Protein AF-0000000068671941 (afdb_homodimer)

Radius of gyration: 23.74 Å; Cα contacts (8 Å, |Δi|>4): 593; chains: 2; bounding box: 75×63×40 Å

Nearest PDB structures (foldseek):
  4j6m-assembly6_F  TM=8.497E-01  e=1.251E-08  Homo sapiens
  3cdg-assembly2_F  TM=8.308E-01  e=3.021E-07  Homo sapiens
  3cii-assembly2_J  TM=8.414E-01  e=9.076E-07  Homo sapiens
  8umo-assembly1_K  TM=8.141E-01  e=1.080E-06  Mus musculus
  8eab-assembly1_B  TM=8.007E-01  e=3.061E-06  Homo sapiens

Secondary structure (DSSP, 8-state):
-HHHHHHHHHHHHHHHHHHHHHHHHHHHHHPPPPTT-EEETTEEEEE-SS-B-HHHHHHHHHHTT-EE----SHHHHHHHHTT-S-EE-SEEEETTEEEETT--------BPTT----TTSSS-EEEE-TT-SSGGG-EEEE---SBEEEEEEE---/-HHHHHHHHHHHHHHHHHHHHHHHHHHHHHPPPPTT-EEETTEEEEE-SS-B-HHHHHHHHHHTT-EE----SHHHHHHHHTT-S-EE-SEEEETTEEEETT--------BPTT----TTSSS-EEEE-TT-SSGGG-EEEE---SBEEEEEEE---

Structure (mmCIF, N/CA/C/O backbone):
data_AF-0000000068671941-model_v1
#
loop_
_entity.id
_entity.type
_entity.pdbx_description
1 polymer 'C-type lectin domain-containing protein'
#
loop_
_atom_site.group_PDB
_atom_site.id
_atom_site.type_symbol
_atom_site.label_atom_id
_atom_site.label_alt_id
_atom_site.label_comp_id
_atom_site.label_asym_id
_atom_site.label_entity_id
_atom_site.label_seq_id
_atom_site.pdbx_PDB_ins_code
_atom_site.Cartn_x
_atom_site.Cartn_y
_atom_site.Cartn_z
_atom_site.occupancy
_atom_site.B_iso_or_equiv
_atom_site.auth_seq_id
_atom_site.auth_comp_id
_atom_site.auth_asym_id
_atom_site.auth_atom_id
_atom_site.pdbx_PDB_model_num
ATOM 1 N N . MET A 1 1 ? 48.031 -20.391 -17.125 1 62.53 1 MET A N 1
ATOM 2 C CA . MET A 1 1 ? 47.281 -21.078 -16.062 1 62.53 1 MET A CA 1
ATOM 3 C C . MET A 1 1 ? 46.969 -20.109 -14.93 1 62.53 1 MET A C 1
ATOM 5 O O . MET A 1 1 ? 45.812 -20.062 -14.469 1 62.53 1 MET A O 1
ATOM 9 N N . THR A 1 2 ? 47.906 -19.188 -14.711 1 75.12 2 THR A N 1
ATOM 10 C CA . THR A 1 2 ? 47.75 -18.188 -13.648 1 75.12 2 THR A CA 1
ATOM 11 C C . THR A 1 2 ? 46.781 -17.078 -14.07 1 75.12 2 THR A C 1
ATOM 13 O O . THR A 1 2 ? 45.969 -16.641 -13.273 1 75.12 2 THR A O 1
ATOM 16 N N . GLU A 1 3 ? 46.75 -16.828 -15.375 1 83.38 3 GLU A N 1
ATOM 17 C CA . GLU A 1 3 ? 45.906 -15.734 -15.891 1 83.38 3 GLU A CA 1
ATOM 18 C C . GLU A 1 3 ? 44.438 -16.109 -15.875 1 83.38 3 GLU A C 1
ATOM 20 O O . GLU A 1 3 ? 43.594 -15.273 -15.547 1 83.38 3 GLU A O 1
ATOM 25 N N . GLU A 1 4 ? 44.219 -17.328 -16.281 1 81.56 4 GLU A N 1
ATOM 26 C CA . GLU A 1 4 ? 42.844 -17.797 -16.297 1 81.56 4 GLU A CA 1
ATOM 27 C C . GLU A 1 4 ? 42.25 -17.828 -14.891 1 81.56 4 GLU A C 1
ATOM 29 O O . GLU A 1 4 ? 41.094 -17.453 -14.695 1 81.56 4 GLU A O 1
ATOM 34 N N . LYS A 1 5 ? 43.031 -18.219 -13.891 1 81.12 5 LYS A N 1
ATOM 35 C CA . LYS A 1 5 ? 42.562 -18.25 -12.5 1 81.12 5 LYS A CA 1
ATOM 36 C C . LYS A 1 5 ? 42.281 -16.844 -11.984 1 81.12 5 LYS A C 1
ATOM 38 O O . LYS A 1 5 ? 41.312 -16.625 -11.281 1 81.12 5 LYS A O 1
ATOM 43 N N . ASP A 1 6 ? 43.094 -16.016 -12.414 1 83.81 6 ASP A N 1
ATOM 44 C CA . ASP A 1 6 ? 42.969 -14.641 -11.977 1 83.81 6 ASP A CA 1
ATOM 45 C C . ASP A 1 6 ? 41.688 -14.008 -12.562 1 83.81 6 ASP A C 1
ATOM 47 O O . ASP A 1 6 ? 41 -13.258 -11.875 1 83.81 6 ASP A O 1
ATOM 51 N N . GLN A 1 7 ? 41.438 -14.32 -13.797 1 84.19 7 GLN A N 1
ATOM 52 C CA . GLN A 1 7 ? 40.25 -13.812 -14.453 1 84.19 7 GLN A CA 1
ATOM 53 C C . GLN A 1 7 ? 38.969 -14.375 -13.789 1 84.19 7 GLN A C 1
ATOM 55 O O . GLN A 1 7 ? 38 -13.656 -13.586 1 84.19 7 GLN A O 1
ATOM 60 N N . LEU A 1 8 ? 39.062 -15.656 -13.422 1 83.19 8 LEU A N 1
ATOM 61 C CA . LEU A 1 8 ? 37.906 -16.312 -12.773 1 83.19 8 LEU A CA 1
ATOM 62 C C . LEU A 1 8 ? 37.688 -15.727 -11.383 1 83.19 8 LEU A C 1
ATOM 64 O O . LEU A 1 8 ? 36.531 -15.555 -10.961 1 83.19 8 LEU A O 1
ATOM 68 N N . LEU A 1 9 ? 38.781 -15.391 -10.727 1 83.69 9 LEU A N 1
ATOM 69 C CA . LEU A 1 9 ? 38.688 -14.812 -9.391 1 83.69 9 LEU A CA 1
ATOM 70 C C . LEU A 1 9 ? 38.062 -13.414 -9.453 1 83.69 9 LEU A C 1
ATOM 72 O O . LEU A 1 9 ? 37.25 -13.047 -8.602 1 83.69 9 LEU A O 1
ATOM 76 N N . THR A 1 10 ? 38.406 -12.734 -10.438 1 87.19 10 THR A N 1
ATOM 77 C CA . THR A 1 10 ? 37.844 -11.398 -10.641 1 87.19 10 THR A CA 1
ATOM 78 C C . THR A 1 10 ? 36.344 -11.477 -10.938 1 87.19 10 THR A C 1
ATOM 80 O O . THR A 1 10 ? 35.562 -10.711 -10.383 1 87.19 10 THR A O 1
ATOM 83 N N . SER A 1 11 ? 36 -12.398 -11.828 1 85.81 11 SER A N 1
ATOM 84 C CA . SER A 1 11 ? 34.594 -12.602 -12.148 1 85.81 11 SER A CA 1
ATOM 85 C C . SER A 1 11 ? 33.781 -13.023 -10.922 1 85.81 11 SER A C 1
ATOM 87 O O . SER A 1 11 ? 32.656 -12.57 -10.719 1 85.81 11 SER A O 1
ATOM 89 N N . TYR A 1 12 ? 34.406 -13.828 -10.18 1 85.81 12 TYR A N 1
ATOM 90 C CA . TYR A 1 12 ? 33.781 -14.312 -8.953 1 85.81 12 TYR A CA 1
ATOM 91 C C . TYR A 1 12 ? 33.531 -13.164 -7.977 1 85.81 12 TYR A C 1
ATOM 93 O O . TYR A 1 12 ? 32.469 -13.062 -7.375 1 85.81 12 TYR A O 1
ATOM 101 N N . ASN A 1 13 ? 34.5 -12.344 -7.859 1 88.69 13 ASN A N 1
ATOM 102 C CA . ASN A 1 13 ? 34.406 -11.203 -6.949 1 88.69 13 ASN A CA 1
ATOM 103 C C . ASN A 1 13 ? 33.312 -10.219 -7.41 1 88.69 13 ASN A C 1
ATOM 105 O O . ASN A 1 13 ? 32.562 -9.68 -6.594 1 88.69 13 ASN A O 1
ATOM 109 N N . SER A 1 14 ? 33.25 -10.047 -8.68 1 91.25 14 SER A N 1
ATOM 110 C CA . SER A 1 14 ? 32.219 -9.164 -9.234 1 91.25 14 SER A CA 1
ATOM 111 C C . SER A 1 14 ? 30.828 -9.734 -9.008 1 91.25 14 SER A C 1
ATOM 113 O O . SER A 1 14 ? 29.906 -8.992 -8.656 1 91.25 14 SER A O 1
ATOM 115 N N . MET A 1 15 ? 30.797 -11.039 -9.164 1 92.75 15 MET A N 1
ATOM 116 C CA . MET A 1 15 ? 29.516 -11.703 -8.961 1 92.75 15 MET A CA 1
ATOM 117 C C . MET A 1 15 ? 29.094 -11.641 -7.496 1 92.75 15 MET A C 1
ATOM 119 O O . MET A 1 15 ? 27.906 -11.477 -7.191 1 92.75 15 MET A O 1
ATOM 123 N N . THR A 1 16 ? 29.984 -11.703 -6.645 1 92.31 16 THR A N 1
ATOM 124 C CA . THR A 1 16 ? 29.719 -11.625 -5.215 1 92.31 16 THR A CA 1
ATOM 125 C C . THR A 1 16 ? 29.188 -10.25 -4.84 1 92.31 16 THR A C 1
ATOM 127 O O . THR A 1 16 ? 28.234 -10.133 -4.062 1 92.31 16 THR A O 1
ATOM 130 N N . GLU A 1 17 ? 29.75 -9.305 -5.41 1 94.69 17 GLU A N 1
ATOM 131 C CA . GLU A 1 17 ? 29.297 -7.938 -5.145 1 94.69 17 GLU A CA 1
ATOM 132 C C . GLU A 1 17 ? 27.875 -7.723 -5.652 1 94.69 17 GLU A C 1
ATOM 134 O O . GLU A 1 17 ? 27.047 -7.121 -4.961 1 94.69 17 GLU A O 1
ATOM 139 N N . GLU A 1 18 ? 27.656 -8.211 -6.852 1 95.88 18 GLU A N 1
ATOM 140 C CA . GLU A 1 18 ? 26.312 -8.094 -7.41 1 95.88 18 GLU A CA 1
ATOM 141 C C . GLU A 1 18 ? 25.281 -8.836 -6.551 1 95.88 18 GLU A C 1
ATOM 143 O O . GLU A 1 18 ? 24.203 -8.305 -6.273 1 95.88 18 GLU A O 1
ATOM 148 N N . ARG A 1 19 ? 25.641 -10 -6.195 1 94.69 19 ARG A N 1
ATOM 149 C CA . ARG A 1 19 ? 24.766 -10.789 -5.328 1 94.69 19 ARG A CA 1
ATOM 150 C C . ARG A 1 19 ? 24.484 -10.047 -4.023 1 94.69 19 ARG A C 1
ATOM 152 O O . ARG A 1 19 ? 23.344 -9.992 -3.57 1 94.69 19 ARG A O 1
ATOM 159 N N . ASP A 1 20 ? 25.469 -9.453 -3.447 1 95.75 20 ASP A N 1
ATOM 160 C CA . ASP A 1 20 ? 25.312 -8.75 -2.176 1 95.75 20 ASP A CA 1
ATOM 161 C C . ASP A 1 20 ? 24.422 -7.527 -2.326 1 95.75 20 ASP A C 1
ATOM 163 O O . ASP A 1 20 ? 23.625 -7.223 -1.438 1 95.75 20 ASP A O 1
ATOM 167 N N . GLN A 1 21 ? 24.516 -6.844 -3.461 1 96.25 21 GLN A N 1
ATOM 168 C CA . GLN A 1 21 ? 23.656 -5.699 -3.732 1 96.25 21 GLN A CA 1
ATOM 169 C C . GLN A 1 21 ? 22.203 -6.133 -3.887 1 96.25 21 GLN A C 1
ATOM 171 O O . GLN A 1 21 ? 21.297 -5.496 -3.34 1 96.25 21 GLN A O 1
ATOM 176 N N . LEU A 1 22 ? 22.016 -7.207 -4.559 1 97.12 22 LEU A N 1
ATOM 177 C CA . LEU A 1 22 ? 20.672 -7.73 -4.758 1 97.12 22 LEU A CA 1
ATOM 178 C C . LEU A 1 22 ? 20.078 -8.219 -3.441 1 97.12 22 LEU A C 1
ATOM 180 O O . LEU A 1 22 ? 18.875 -8.031 -3.188 1 97.12 22 LEU A O 1
ATOM 184 N N . GLN A 1 23 ? 20.875 -8.836 -2.641 1 96.25 23 GLN A N 1
ATOM 185 C CA . GLN A 1 23 ? 20.422 -9.297 -1.332 1 96.25 23 GLN A CA 1
ATOM 186 C C . GLN A 1 23 ? 19.922 -8.133 -0.48 1 96.25 23 GLN A C 1
ATOM 188 O O . GLN A 1 23 ? 18.922 -8.25 0.222 1 96.25 23 GLN A O 1
ATOM 193 N N . THR A 1 24 ? 20.625 -7.066 -0.533 1 96.81 24 THR A N 1
ATOM 194 C CA . THR A 1 24 ? 20.219 -5.875 0.208 1 96.81 24 THR A CA 1
ATOM 195 C C . THR A 1 24 ? 18.875 -5.363 -0.283 1 96.81 24 THR A C 1
ATOM 197 O O . THR A 1 24 ? 18 -5.039 0.521 1 96.81 24 THR A O 1
ATOM 200 N N . ARG A 1 25 ? 18.703 -5.328 -1.582 1 96 25 ARG A N 1
ATOM 201 C CA . ARG A 1 25 ? 17.469 -4.836 -2.162 1 96 25 ARG A CA 1
ATOM 202 C C . ARG A 1 25 ? 16.297 -5.738 -1.79 1 96 25 ARG A C 1
ATOM 204 O O . ARG A 1 25 ? 15.195 -5.254 -1.49 1 96 25 ARG A O 1
ATOM 211 N N . VAL A 1 26 ? 16.547 -6.992 -1.766 1 96.5 26 VAL A N 1
ATOM 212 C CA . VAL A 1 26 ? 15.516 -7.953 -1.384 1 96.5 26 VAL A CA 1
ATOM 213 C C . VAL A 1 26 ? 15.172 -7.781 0.093 1 96.5 26 VAL A C 1
ATOM 215 O O . VAL A 1 26 ? 13.992 -7.793 0.468 1 96.5 26 VAL A O 1
ATOM 218 N N . ARG A 1 27 ? 16.125 -7.617 0.894 1 95.12 27 ARG A N 1
ATOM 219 C CA . ARG A 1 27 ? 15.891 -7.434 2.322 1 95.12 27 ARG A CA 1
ATOM 220 C C . ARG A 1 27 ? 15.062 -6.184 2.586 1 95.12 27 ARG A C 1
ATOM 222 O O . ARG A 1 27 ? 14.125 -6.211 3.393 1 95.12 27 ARG A O 1
ATOM 229 N N . LEU A 1 28 ? 15.359 -5.121 1.885 1 95.31 28 LEU A N 1
ATOM 230 C CA . LEU A 1 28 ? 14.625 -3.873 2.062 1 95.31 28 LEU A CA 1
ATOM 231 C C . LEU A 1 28 ? 13.156 -4.051 1.714 1 95.31 28 LEU A C 1
ATOM 233 O O . LEU A 1 28 ? 12.281 -3.465 2.361 1 95.31 28 LEU A O 1
ATOM 237 N N . SER A 1 29 ? 12.898 -4.887 0.741 1 94.94 29 SER A N 1
ATOM 238 C CA . SER A 1 29 ? 11.531 -5.035 0.255 1 94.94 29 SER A CA 1
ATOM 239 C C . SER A 1 29 ? 10.773 -6.086 1.058 1 94.94 29 SER A C 1
ATOM 241 O O . SER A 1 29 ? 9.547 -6.031 1.151 1 94.94 29 SER A O 1
ATOM 243 N N . GLU A 1 30 ? 11.461 -7 1.783 1 95.56 30 GLU A N 1
ATOM 244 C CA . GLU A 1 30 ? 10.75 -8.133 2.373 1 95.56 30 GLU A CA 1
ATOM 245 C C . GLU A 1 30 ? 10.812 -8.086 3.896 1 95.56 30 GLU A C 1
ATOM 247 O O . GLU A 1 30 ? 10.055 -8.781 4.574 1 95.56 30 GLU A O 1
ATOM 252 N N . GLU A 1 31 ? 11.711 -7.262 4.457 1 95.56 31 GLU A N 1
ATOM 253 C CA . GLU A 1 31 ? 11.82 -7.16 5.91 1 95.56 31 GLU A CA 1
ATOM 254 C C . GLU A 1 31 ? 10.531 -6.613 6.523 1 95.56 31 GLU A C 1
ATOM 256 O O . GLU A 1 31 ? 10.039 -5.566 6.105 1 95.56 31 GLU A O 1
ATOM 261 N N . PRO A 1 32 ? 9.938 -7.293 7.492 1 95.5 32 PRO A N 1
ATOM 262 C CA . PRO A 1 32 ? 8.711 -6.812 8.125 1 95.5 32 PRO A CA 1
ATOM 263 C C . PRO A 1 32 ? 8.945 -5.609 9.031 1 95.5 32 PRO A C 1
ATOM 265 O O . PRO A 1 32 ? 10.078 -5.348 9.438 1 95.5 32 PRO A O 1
ATOM 268 N N . CYS A 1 33 ? 7.926 -4.941 9.281 1 97.25 33 CYS A N 1
ATOM 269 C CA . CYS A 1 33 ? 7.969 -3.82 10.219 1 97.25 33 CYS A CA 1
ATOM 270 C C . CYS A 1 33 ? 7.664 -4.285 11.641 1 97.25 33 CYS A C 1
ATOM 272 O O . CYS A 1 33 ? 7.156 -5.387 11.836 1 97.25 33 CYS A O 1
ATOM 274 N N . LEU A 1 34 ? 8.047 -3.451 12.578 1 94.69 34 LEU A N 1
ATOM 275 C CA . LEU A 1 34 ? 7.703 -3.68 13.977 1 94.69 34 LEU A CA 1
ATOM 276 C C . LEU A 1 34 ? 6.191 -3.623 14.188 1 94.69 34 LEU A C 1
ATOM 278 O O . LEU A 1 34 ? 5.469 -3.062 13.359 1 94.69 34 LEU A O 1
ATOM 282 N N . ALA A 1 35 ? 5.828 -4.129 15.328 1 94.38 35 ALA A N 1
ATOM 283 C CA . ALA A 1 35 ? 4.414 -4.066 15.68 1 94.38 35 ALA A CA 1
ATOM 284 C C . ALA A 1 35 ? 3.908 -2.627 15.68 1 94.38 35 ALA A C 1
ATOM 286 O O . ALA A 1 35 ? 4.648 -1.703 16.031 1 94.38 35 ALA A O 1
ATOM 287 N N . GLU A 1 36 ? 2.723 -2.396 15.25 1 94.62 36 GLU A N 1
ATOM 288 C CA . GLU A 1 36 ? 2.025 -1.113 15.25 1 94.62 36 GLU A CA 1
ATOM 289 C C . GLU A 1 36 ? 2.482 -0.234 14.086 1 94.62 36 GLU A C 1
ATOM 291 O O . GLU A 1 36 ? 2.033 0.905 13.953 1 94.62 36 GLU A O 1
ATOM 296 N N . TRP A 1 37 ? 3.484 -0.804 13.312 1 97.19 37 TRP A N 1
ATOM 297 C CA . TRP A 1 37 ? 3.895 -0.12 12.086 1 97.19 37 TRP A CA 1
ATOM 298 C C . TRP A 1 37 ? 3.303 -0.8 10.859 1 97.19 37 TRP A C 1
ATOM 300 O O . TRP A 1 37 ? 3.029 -2.002 10.875 1 97.19 37 TRP A O 1
ATOM 310 N N . TRP A 1 38 ? 3.133 -0.016 9.859 1 96.81 38 TRP A N 1
ATOM 311 C CA . TRP A 1 38 ? 2.592 -0.514 8.602 1 96.81 38 TRP A CA 1
ATOM 312 C C . TRP A 1 38 ? 3.648 -0.478 7.504 1 96.81 38 TRP A C 1
ATOM 314 O O . TRP A 1 38 ? 4.348 0.524 7.34 1 96.81 38 TRP A O 1
ATOM 324 N N . LYS A 1 39 ? 3.707 -1.545 6.754 1 97.31 39 LYS A N 1
ATOM 325 C CA . LYS A 1 39 ? 4.727 -1.597 5.711 1 97.31 39 LYS A CA 1
ATOM 326 C C . LYS A 1 39 ? 4.152 -1.19 4.359 1 97.31 39 LYS A C 1
ATOM 328 O O . LYS A 1 39 ? 3.066 -1.634 3.98 1 97.31 39 LYS A O 1
ATOM 333 N N . PHE A 1 40 ? 4.797 -0.421 3.643 1 97.44 40 PHE A N 1
ATOM 334 C CA . PHE A 1 40 ? 4.578 -0.104 2.236 1 97.44 40 PHE A CA 1
ATOM 335 C C . PHE A 1 40 ? 5.902 0.102 1.513 1 97.44 40 PHE A C 1
ATOM 337 O O . PHE A 1 40 ? 6.676 0.995 1.866 1 97.44 40 PHE A O 1
ATOM 344 N N . GLY A 1 41 ? 6.113 -0.7 0.598 1 95.44 41 GLY A N 1
ATOM 345 C CA . GLY A 1 41 ? 7.398 -0.632 -0.084 1 95.44 41 GLY A CA 1
ATOM 346 C C . GLY A 1 41 ? 8.57 -0.969 0.816 1 95.44 41 GLY A C 1
ATOM 347 O O . GLY A 1 41 ? 8.594 -2.031 1.44 1 95.44 41 GLY A O 1
ATOM 348 N N . THR A 1 42 ? 9.508 -0.041 0.927 1 96.62 42 THR A N 1
ATOM 349 C CA . THR A 1 42 ? 10.711 -0.277 1.713 1 96.62 42 THR A CA 1
ATOM 350 C C . THR A 1 42 ? 10.711 0.575 2.979 1 96.62 42 THR A C 1
ATOM 352 O O . THR A 1 42 ? 11.766 0.911 3.51 1 96.62 42 THR A O 1
ATOM 355 N N . SER A 1 43 ? 9.477 0.983 3.395 1 97.5 43 SER A N 1
ATOM 356 C CA . SER A 1 43 ? 9.352 1.822 4.582 1 97.5 43 SER A CA 1
ATOM 357 C C . SER A 1 43 ? 8.258 1.312 5.504 1 97.5 43 SER A C 1
ATOM 359 O O . SER A 1 43 ? 7.391 0.542 5.082 1 97.5 43 SER A O 1
ATOM 361 N N . CYS A 1 44 ? 8.414 1.664 6.723 1 98.38 44 CYS A N 1
ATOM 362 C CA . CYS A 1 44 ? 7.395 1.409 7.738 1 98.38 44 CYS A CA 1
ATOM 363 C C . CYS A 1 44 ? 6.766 2.713 8.219 1 98.38 44 CYS A C 1
ATOM 365 O O . CYS A 1 44 ? 7.453 3.725 8.359 1 98.38 44 CYS A O 1
ATOM 367 N N . TYR A 1 45 ? 5.5 2.658 8.438 1 98.56 45 TYR A N 1
ATOM 368 C CA . TYR A 1 45 ? 4.738 3.85 8.797 1 98.56 45 TYR A CA 1
ATOM 369 C C . TYR A 1 45 ? 4.059 3.672 10.148 1 98.56 45 TYR A C 1
ATOM 371 O O . TYR A 1 45 ? 3.559 2.588 10.461 1 98.56 45 TYR A O 1
ATOM 379 N N . TYR A 1 46 ? 4.074 4.703 10.938 1 98.38 46 TYR A N 1
ATOM 380 C CA . TYR A 1 46 ? 3.438 4.738 12.25 1 98.38 46 TYR A CA 1
ATOM 381 C C . TYR A 1 46 ? 2.471 5.91 12.359 1 98.38 46 TYR A C 1
ATOM 383 O O . TYR A 1 46 ? 2.852 7.059 12.117 1 98.38 46 TYR A O 1
ATOM 391 N N . VAL A 1 47 ? 1.242 5.602 12.625 1 98 47 VAL A N 1
ATOM 392 C CA . VAL A 1 47 ? 0.256 6.652 12.859 1 98 47 VAL A CA 1
ATOM 393 C C . VAL A 1 47 ? 0.161 6.941 14.359 1 98 47 VAL A C 1
ATOM 395 O O . VAL A 1 47 ? -0.067 6.035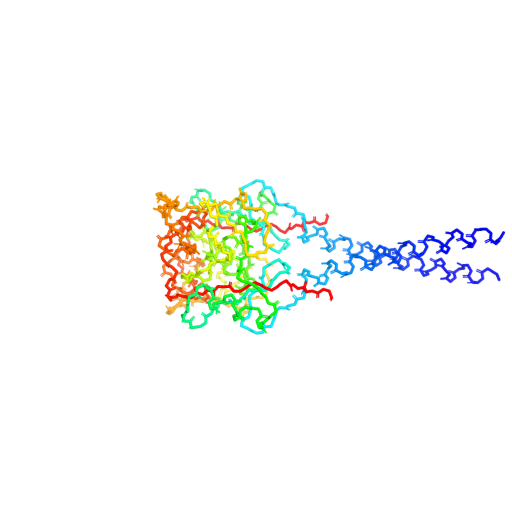 15.164 1 98 47 VAL A O 1
ATOM 398 N N . SER A 1 48 ? 0.284 8.172 14.672 1 98.25 48 SER A N 1
ATOM 399 C CA . SER A 1 48 ? 0.305 8.539 16.078 1 98.25 48 SER A CA 1
ATOM 400 C C . SER A 1 48 ? -1.026 8.227 16.75 1 98.25 48 SER A C 1
ATOM 402 O O . SER A 1 48 ? -2.088 8.375 16.141 1 98.25 48 SER A O 1
ATOM 404 N N . SER A 1 49 ? -0.953 7.773 17.984 1 95.88 49 SER A N 1
ATOM 405 C CA . SER A 1 49 ? -2.15 7.582 18.797 1 95.88 49 SER A CA 1
ATOM 406 C C . SER A 1 49 ? -2.57 8.883 19.484 1 95.88 49 SER A C 1
ATOM 408 O O . SER A 1 49 ? -3.746 9.07 19.797 1 95.88 49 SER A O 1
ATOM 410 N N . LYS A 1 50 ? -1.635 9.789 19.656 1 96.12 50 LYS A N 1
ATOM 411 C CA . LYS A 1 50 ? -1.895 11.078 20.297 1 96.12 50 LYS A CA 1
ATOM 412 C C . LYS A 1 50 ? -1.867 12.211 19.281 1 96.12 50 LYS A C 1
ATOM 414 O O . LYS A 1 50 ? -1.292 12.07 18.188 1 96.12 50 LYS A O 1
ATOM 419 N N . MET A 1 51 ? -2.527 13.258 19.656 1 97.81 51 MET A N 1
ATOM 420 C CA . MET A 1 51 ? -2.514 14.461 18.828 1 97.81 51 MET A CA 1
ATOM 421 C C . MET A 1 51 ? -1.47 15.453 19.328 1 97.81 51 MET A C 1
ATOM 423 O O . MET A 1 51 ? -1.304 15.633 20.531 1 97.81 51 MET A O 1
ATOM 427 N N . ASN A 1 52 ? -0.729 15.992 18.406 1 96.5 52 ASN A N 1
ATOM 428 C CA . ASN A 1 52 ? 0.248 17.047 18.641 1 96.5 52 ASN A CA 1
ATOM 429 C C . ASN A 1 52 ? 0.469 17.906 17.406 1 96.5 52 ASN A C 1
ATOM 431 O O . ASN A 1 52 ? -0.13 17.656 16.359 1 96.5 52 ASN A O 1
ATOM 435 N N . THR A 1 53 ? 1.264 19 17.578 1 96.81 53 THR A N 1
ATOM 436 C CA . THR A 1 53 ? 1.622 19.812 16.422 1 96.81 53 THR A CA 1
ATOM 437 C C . THR A 1 53 ? 2.555 19.047 15.484 1 96.81 53 THR A C 1
ATOM 439 O O . THR A 1 53 ? 3.242 18.125 15.914 1 96.81 53 THR A O 1
ATOM 442 N N . PRO A 1 54 ? 2.629 19.359 14.242 1 97 54 PRO A N 1
ATOM 443 C CA . PRO A 1 54 ? 3.559 18.703 13.32 1 97 54 PRO A CA 1
ATOM 444 C C . PRO A 1 54 ? 5.012 18.812 13.781 1 97 54 PRO A C 1
ATOM 446 O O . PRO A 1 54 ? 5.797 17.875 13.57 1 97 54 PRO A O 1
ATOM 449 N N . GLY A 1 55 ? 5.336 20 14.32 1 96.44 55 GLY A N 1
ATOM 450 C CA . GLY A 1 55 ? 6.684 20.141 14.844 1 96.44 55 GLY A CA 1
ATOM 451 C C . GLY A 1 55 ? 7.008 19.141 15.945 1 96.44 55 GLY A C 1
ATOM 452 O O . GLY A 1 55 ? 8.07 18.516 15.922 1 96.44 55 GLY A O 1
ATOM 453 N N . ALA A 1 56 ? 6.098 19.016 16.891 1 97.44 56 ALA A N 1
ATOM 454 C CA . ALA A 1 56 ? 6.262 18.031 17.953 1 97.44 56 ALA A CA 1
ATOM 455 C C . ALA A 1 56 ? 6.25 16.609 17.391 1 97.44 56 ALA A C 1
ATOM 457 O O . ALA A 1 56 ? 7.008 15.75 17.828 1 97.44 56 ALA A O 1
ATOM 458 N N . GLY A 1 57 ? 5.379 16.391 16.375 1 98 57 GLY A N 1
ATOM 459 C CA . GLY A 1 57 ? 5.352 15.102 15.695 1 98 57 GLY A CA 1
ATOM 460 C C . GLY A 1 57 ? 6.672 14.742 15.039 1 98 57 GLY A C 1
ATOM 461 O O . GLY A 1 57 ? 7.133 13.602 15.141 1 98 57 GLY A O 1
ATOM 462 N N . GLN A 1 58 ? 7.262 15.742 14.461 1 98 58 GLN A N 1
ATOM 463 C CA . GLN A 1 58 ? 8.562 15.539 13.836 1 98 58 GLN A CA 1
ATOM 464 C C . GLN A 1 58 ? 9.602 15.094 14.867 1 98 58 GLN A C 1
ATOM 466 O O . GLN A 1 58 ? 10.383 14.18 14.609 1 98 58 GLN A O 1
ATOM 471 N N . LYS A 1 59 ? 9.578 15.727 15.969 1 98 59 LYS A N 1
ATOM 472 C CA . LYS A 1 59 ? 10.508 15.367 17.031 1 98 59 LYS A CA 1
ATOM 473 C C . LYS A 1 59 ? 10.273 13.938 17.516 1 98 59 LYS A C 1
ATOM 475 O O . LYS A 1 59 ? 11.227 13.18 17.703 1 98 59 LYS A O 1
ATOM 480 N N . GLU A 1 60 ? 9.055 13.586 17.625 1 98 60 GLU A N 1
ATOM 481 C CA . GLU A 1 60 ? 8.727 12.234 18.062 1 98 60 GLU A CA 1
ATOM 482 C C . GLU A 1 60 ? 9.141 11.203 17.016 1 98 60 GLU A C 1
ATOM 484 O O . GLU A 1 60 ? 9.68 10.148 17.359 1 98 60 GLU A O 1
ATOM 489 N N . CYS A 1 61 ? 8.875 11.5 15.758 1 98.31 61 CYS A N 1
ATOM 490 C CA . CYS A 1 61 ? 9.281 10.594 14.688 1 98.31 61 CYS A CA 1
ATOM 491 C C . CYS A 1 61 ? 10.789 10.375 14.695 1 98.31 61 CYS A C 1
ATOM 493 O O . CYS A 1 61 ? 11.258 9.25 14.516 1 98.31 61 CYS A O 1
ATOM 495 N N . ARG A 1 62 ? 11.516 11.383 14.969 1 97.75 62 ARG A N 1
ATOM 496 C CA . ARG A 1 62 ? 12.977 11.273 14.977 1 97.75 62 ARG A CA 1
ATOM 497 C C . ARG A 1 62 ? 13.453 10.383 16.109 1 97.75 62 ARG A C 1
ATOM 499 O O . ARG A 1 62 ? 14.43 9.641 15.961 1 97.75 62 ARG A O 1
ATOM 506 N N . THR A 1 63 ? 12.766 10.445 17.25 1 97.44 63 THR A N 1
ATOM 507 C CA . THR A 1 63 ? 13.109 9.57 18.359 1 97.44 63 THR A CA 1
ATOM 508 C C . THR A 1 63 ? 12.914 8.109 17.984 1 97.44 63 THR A C 1
ATOM 510 O O . THR A 1 63 ? 13.547 7.223 18.562 1 97.44 63 THR A O 1
ATOM 513 N N . MET A 1 64 ? 12.07 7.855 16.969 1 95.94 64 MET A N 1
ATOM 514 C CA . MET A 1 64 ? 11.805 6.5 16.484 1 95.94 64 MET A CA 1
ATOM 515 C C . MET A 1 64 ? 12.594 6.203 15.219 1 95.94 64 MET A C 1
ATOM 517 O O . MET A 1 64 ? 12.281 5.262 14.492 1 95.94 64 MET A O 1
ATOM 521 N N . GLU A 1 65 ? 13.508 7.082 14.953 1 95.69 65 GLU A N 1
ATOM 522 C CA . GLU A 1 65 ? 14.438 6.91 13.844 1 95.69 65 GLU A CA 1
ATOM 523 C C . GLU A 1 65 ? 13.734 7.09 12.5 1 95.69 65 GLU A C 1
ATOM 525 O O . GLU A 1 65 ? 14.117 6.473 11.508 1 95.69 65 GLU A O 1
ATOM 530 N N . GLY A 1 66 ? 12.727 7.84 12.508 1 97.06 66 GLY A N 1
ATOM 531 C CA . GLY A 1 66 ? 11.992 8.203 11.297 1 97.06 66 GLY A CA 1
ATOM 532 C C . GLY A 1 66 ? 11.781 9.695 11.164 1 97.06 66 GLY A C 1
ATOM 533 O O . GLY A 1 66 ? 12.492 10.492 11.781 1 97.06 66 GLY A O 1
ATOM 534 N N . GLU A 1 67 ? 10.898 10.07 10.242 1 97.88 67 GLU A N 1
ATOM 535 C CA . GLU A 1 67 ? 10.445 11.438 9.992 1 97.88 67 GLU A CA 1
ATOM 536 C C . GLU A 1 67 ? 8.953 11.469 9.656 1 97.88 67 GLU A C 1
ATOM 538 O O . GLU A 1 67 ? 8.359 10.438 9.344 1 97.88 67 GLU A O 1
ATOM 543 N N . LEU A 1 68 ? 8.414 12.664 9.828 1 98.62 68 LEU A N 1
ATOM 544 C CA . LEU A 1 68 ? 7.094 12.797 9.219 1 98.62 68 LEU A CA 1
ATOM 545 C C . LEU A 1 68 ? 7.133 12.367 7.754 1 98.62 68 LEU A C 1
ATOM 547 O O . LEU A 1 68 ? 8.086 12.68 7.039 1 98.62 6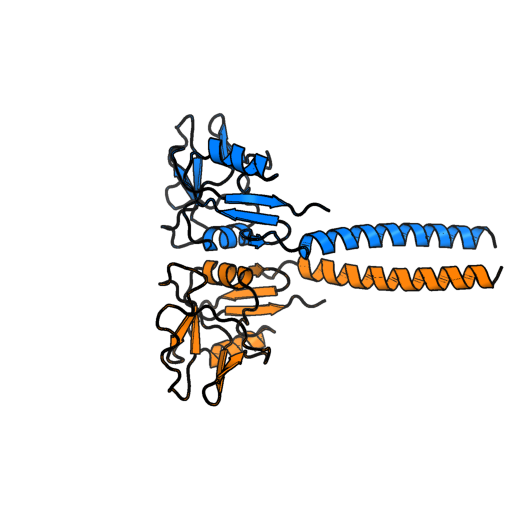8 LEU A O 1
ATOM 551 N N . VAL A 1 69 ? 6.137 11.734 7.324 1 98.5 69 VAL A N 1
ATOM 552 C CA . VAL A 1 69 ? 6.137 11.031 6.043 1 98.5 69 VAL A CA 1
ATOM 553 C C . VAL A 1 69 ? 6.344 12.039 4.91 1 98.5 69 VAL A C 1
ATOM 555 O O . VAL A 1 69 ? 5.785 13.133 4.93 1 98.5 69 VAL A O 1
ATOM 558 N N . VAL A 1 70 ? 7.219 11.672 4.039 1 97.94 70 VAL A N 1
ATOM 559 C CA . VAL A 1 70 ? 7.438 12.336 2.76 1 97.94 70 VAL A CA 1
ATOM 560 C C . VAL A 1 70 ? 6.828 11.508 1.634 1 97.94 70 VAL A C 1
ATOM 562 O O . VAL A 1 70 ? 7.234 10.359 1.406 1 97.94 70 VAL A O 1
ATOM 565 N N . ILE A 1 71 ? 5.82 11.984 0.967 1 97.44 71 ILE A N 1
ATOM 566 C CA . ILE A 1 71 ? 5.066 11.219 -0.021 1 97.44 71 ILE A CA 1
ATOM 567 C C . ILE A 1 71 ? 5.668 11.438 -1.408 1 97.44 71 ILE A C 1
ATOM 569 O O . ILE A 1 71 ? 5.688 12.562 -1.914 1 97.44 71 ILE A O 1
ATOM 573 N N . ASN A 1 72 ? 6.074 10.32 -2.029 1 92.81 72 ASN A N 1
ATOM 574 C CA . ASN A 1 72 ? 6.82 10.461 -3.275 1 92.81 72 ASN A CA 1
ATOM 575 C C . ASN A 1 72 ? 6.172 9.68 -4.41 1 92.81 72 ASN A C 1
ATOM 577 O O . ASN A 1 72 ? 6.727 9.586 -5.508 1 92.81 72 ASN A O 1
ATOM 581 N N . SER A 1 73 ? 5 9.016 -4.168 1 94.5 73 SER A N 1
ATOM 582 C CA . SER A 1 73 ? 4.312 8.281 -5.223 1 94.5 73 SER A CA 1
ATOM 583 C C . SER A 1 73 ? 2.803 8.273 -5 1 94.5 73 SER A C 1
ATOM 585 O O . SER A 1 73 ? 2.336 8.477 -3.877 1 94.5 73 SER A O 1
ATOM 587 N N . ARG A 1 74 ? 2.051 8.109 -6.055 1 95 74 ARG A N 1
ATOM 588 C CA . ARG A 1 74 ? 0.596 8.047 -5.957 1 95 74 ARG A CA 1
ATOM 589 C C . ARG A 1 74 ? 0.151 6.848 -5.125 1 95 74 ARG A C 1
ATOM 591 O O . ARG A 1 74 ? -0.833 6.93 -4.387 1 95 74 ARG A O 1
ATOM 598 N N . GLU A 1 75 ? 0.929 5.684 -5.211 1 96.94 75 GLU A N 1
ATOM 599 C CA . GLU A 1 75 ? 0.595 4.5 -4.422 1 96.94 75 GLU A CA 1
ATOM 600 C C . GLU A 1 75 ? 0.801 4.758 -2.93 1 96.94 75 GLU A C 1
ATOM 602 O O . GLU A 1 75 ? -0.022 4.352 -2.105 1 96.94 75 GLU A O 1
ATOM 607 N N . GLU A 1 76 ? 1.905 5.43 -2.639 1 96.94 76 GLU A N 1
ATOM 608 C CA . GLU A 1 76 ? 2.172 5.781 -1.246 1 96.94 76 GLU A CA 1
ATOM 609 C C . GLU A 1 76 ? 1.078 6.684 -0.684 1 96.94 76 GLU A C 1
ATOM 611 O O . GLU A 1 76 ? 0.626 6.488 0.447 1 96.94 76 GLU A O 1
ATOM 616 N N . GLN A 1 77 ? 0.57 7.656 -1.472 1 97.94 77 GLN A N 1
ATOM 617 C CA . GLN A 1 77 ? -0.513 8.555 -1.087 1 97.94 77 GLN A CA 1
ATOM 618 C C . GLN A 1 77 ? -1.789 7.777 -0.777 1 97.94 77 GLN A C 1
ATOM 620 O O . GLN A 1 77 ? -2.451 8.039 0.229 1 97.94 77 GLN A O 1
ATOM 625 N N . ILE A 1 78 ? -2.057 6.836 -1.629 1 97.31 78 ILE A N 1
ATOM 626 C CA . ILE A 1 78 ? -3.25 6.016 -1.454 1 97.31 78 ILE A CA 1
ATOM 627 C C . ILE A 1 78 ? -3.125 5.188 -0.177 1 97.31 78 ILE A C 1
ATOM 629 O O . ILE A 1 78 ? -4.078 5.086 0.599 1 97.31 78 ILE A O 1
ATOM 633 N N . PHE A 1 79 ? -1.948 4.676 0.071 1 97.88 79 PHE A N 1
ATOM 634 C CA . PHE A 1 79 ? -1.709 3.834 1.239 1 97.88 79 PHE A CA 1
ATOM 635 C C . PHE A 1 79 ? -1.898 4.629 2.525 1 97.88 79 PHE A C 1
ATOM 637 O O . PHE A 1 79 ? -2.623 4.199 3.426 1 97.88 79 PHE A O 1
ATOM 644 N N . ILE A 1 80 ? -1.315 5.832 2.588 1 97.81 80 ILE A N 1
ATOM 645 C CA . ILE A 1 80 ? -1.402 6.645 3.797 1 97.81 80 ILE A CA 1
ATOM 646 C C . ILE A 1 80 ? -2.846 7.09 4.016 1 97.81 80 ILE A C 1
ATOM 648 O O . ILE A 1 80 ? -3.346 7.066 5.141 1 97.81 80 ILE A O 1
ATOM 652 N N . ASN A 1 81 ? -3.504 7.504 2.891 1 97.12 81 ASN A N 1
ATOM 653 C CA . ASN A 1 81 ? -4.914 7.871 3 1 97.12 81 ASN A CA 1
ATOM 654 C C . ASN A 1 81 ? -5.758 6.703 3.5 1 97.12 81 ASN A C 1
ATOM 656 O O . ASN A 1 81 ? -6.738 6.902 4.219 1 97.12 81 ASN A O 1
ATOM 660 N N . GLY A 1 82 ? -5.328 5.516 3.223 1 95.56 82 GLY A N 1
ATOM 661 C CA . GLY A 1 82 ? -6.039 4.301 3.58 1 95.56 82 GLY A CA 1
ATOM 662 C C . GLY A 1 82 ? -5.992 3.994 5.066 1 95.56 82 GLY A C 1
ATOM 663 O O . GLY A 1 82 ? -6.746 3.152 5.559 1 95.56 82 GLY A O 1
ATOM 664 N N . LEU A 1 83 ? -5.129 4.699 5.801 1 93.25 83 LEU A N 1
ATOM 665 C CA . LEU A 1 83 ? -5.016 4.469 7.234 1 93.25 83 LEU A CA 1
ATOM 666 C C . LEU A 1 83 ? -6.137 5.18 7.988 1 93.25 83 LEU A C 1
ATOM 668 O O . LEU A 1 83 ? -6.223 5.094 9.211 1 93.25 83 LEU A O 1
ATOM 672 N N . LYS A 1 84 ? -7.031 5.949 7.301 1 91.12 84 LYS A N 1
ATOM 673 C CA . LYS A 1 84 ? -8.336 6.465 7.699 1 91.12 84 LYS A CA 1
ATOM 674 C C . LYS A 1 84 ? -8.219 7.398 8.898 1 91.12 84 LYS A C 1
ATOM 676 O O . LYS A 1 84 ? -9.023 7.324 9.836 1 91.12 84 LYS A O 1
ATOM 681 N N . LYS A 1 85 ? -7.137 8.25 8.938 1 94.38 85 LYS A N 1
ATOM 682 C CA . LYS A 1 85 ? -6.934 9.297 9.93 1 94.38 85 LYS A CA 1
ATOM 683 C C . LYS A 1 85 ? -6.473 10.594 9.273 1 94.38 85 LYS A C 1
ATOM 685 O O . LYS A 1 85 ? -5.711 10.57 8.305 1 94.38 85 LYS A O 1
ATOM 690 N N . ASN A 1 86 ? -7.012 11.703 9.797 1 97.06 86 ASN A N 1
ATOM 691 C CA . ASN A 1 86 ? -6.367 12.969 9.445 1 97.06 86 ASN A CA 1
ATOM 692 C C . ASN A 1 86 ? -4.965 13.062 10.039 1 97.06 86 ASN A C 1
ATOM 694 O O . ASN A 1 86 ? -4.797 12.977 11.258 1 97.06 86 ASN A O 1
ATOM 698 N N . VAL A 1 87 ? -4.008 13.234 9.156 1 98.38 87 VAL A N 1
ATOM 699 C CA . VAL A 1 87 ? -2.646 13.172 9.672 1 98.38 87 VAL A CA 1
ATOM 700 C C . VAL A 1 87 ? -1.805 14.281 9.055 1 98.38 87 VAL A C 1
ATOM 702 O O . VAL A 1 87 ? -1.947 14.594 7.871 1 98.38 87 VAL A O 1
ATOM 705 N N . TRP A 1 88 ? -0.981 14.875 9.844 1 98.31 88 TRP A N 1
ATOM 706 C CA . TRP A 1 88 ? 0.067 15.75 9.328 1 98.31 88 TRP A CA 1
ATOM 707 C C . TRP A 1 88 ? 1.122 14.953 8.57 1 98.31 88 TRP A C 1
ATOM 709 O O . TRP A 1 88 ? 1.481 13.844 8.977 1 98.31 88 TRP A O 1
ATOM 719 N N . ILE A 1 89 ? 1.617 15.508 7.504 1 98.38 89 ILE A N 1
ATOM 720 C CA . ILE A 1 89 ? 2.727 14.93 6.754 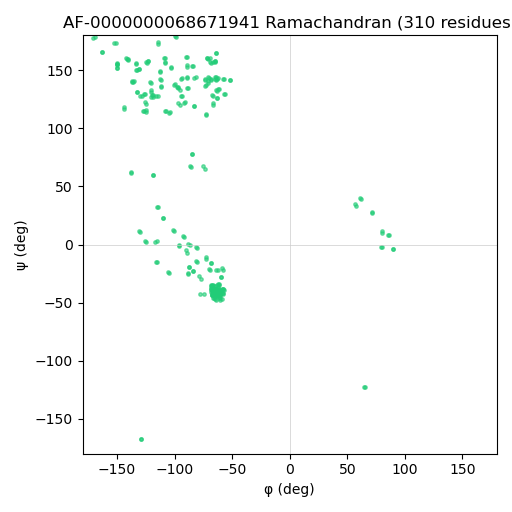1 98.38 89 ILE A CA 1
ATOM 721 C C . ILE A 1 89 ? 3.947 15.844 6.852 1 98.38 89 ILE A C 1
ATOM 723 O O . ILE A 1 89 ? 3.863 16.938 7.395 1 98.38 89 ILE A O 1
ATOM 727 N N . GLY A 1 90 ? 5.09 15.438 6.34 1 98.12 90 GLY A N 1
ATOM 728 C CA . GLY A 1 90 ? 6.363 16.094 6.605 1 98.12 90 GLY A CA 1
ATOM 729 C C . GLY A 1 90 ? 6.652 17.234 5.66 1 98.12 90 GLY A C 1
ATOM 730 O O . GLY A 1 90 ? 7.617 17.188 4.895 1 98.12 90 GLY A O 1
ATOM 731 N N . THR A 1 91 ? 5.836 18.281 5.816 1 96.25 91 THR A N 1
ATOM 732 C CA . THR A 1 91 ? 6.023 19.469 4.992 1 96.25 91 THR A CA 1
ATOM 733 C C . THR A 1 91 ? 6.176 20.719 5.859 1 96.25 91 THR A C 1
ATOM 735 O O . THR A 1 91 ? 5.816 20.703 7.039 1 96.25 91 THR A O 1
ATOM 738 N N . PHE A 1 92 ? 6.777 21.703 5.324 1 93.5 92 PHE A N 1
ATOM 739 C CA . PHE A 1 92 ? 6.766 23.031 5.934 1 93.5 92 PHE A CA 1
ATOM 740 C C . PHE A 1 92 ? 6.871 24.109 4.867 1 93.5 92 PHE A C 1
ATOM 742 O O . PHE A 1 92 ? 7.297 23.844 3.742 1 93.5 92 PHE A O 1
ATOM 749 N N . LEU A 1 93 ? 6.359 25.25 5.27 1 93.31 93 LEU A N 1
ATOM 750 C CA . LEU A 1 93 ? 6.395 26.406 4.387 1 93.31 93 LEU A CA 1
ATOM 751 C C . LEU A 1 93 ? 7.59 27.312 4.715 1 93.31 93 LEU A C 1
ATOM 753 O O . LEU A 1 93 ? 7.77 27.719 5.867 1 93.31 93 LEU A O 1
ATOM 757 N N . LYS A 1 94 ? 8.438 27.516 3.727 1 90.5 94 LYS A N 1
ATOM 758 C CA . LYS A 1 94 ? 9.562 28.438 3.855 1 90.5 94 LYS A CA 1
ATOM 759 C C . LYS A 1 94 ? 9.578 29.453 2.715 1 90.5 94 LYS A C 1
ATOM 761 O O . LYS A 1 94 ? 9.727 29.078 1.548 1 90.5 94 LYS A O 1
ATOM 766 N N . ASP A 1 95 ? 9.375 30.766 3.08 1 90.62 95 ASP A N 1
ATOM 767 C CA . ASP A 1 95 ? 9.375 31.844 2.102 1 90.62 95 ASP A CA 1
ATOM 768 C C . ASP A 1 95 ? 8.32 31.609 1.02 1 90.62 95 ASP A C 1
ATOM 770 O O . ASP A 1 95 ? 8.594 31.781 -0.169 1 90.62 95 ASP A O 1
ATOM 774 N N . GLY A 1 96 ? 7.254 31.016 1.373 1 90.19 96 GLY A N 1
ATOM 775 C CA . GLY A 1 96 ? 6.121 30.844 0.478 1 90.19 96 GLY A CA 1
ATOM 776 C C . GLY A 1 96 ? 6.234 29.594 -0.39 1 90.19 96 GLY A C 1
ATOM 777 O O . GLY A 1 96 ? 5.43 29.406 -1.304 1 90.19 96 GLY A O 1
ATOM 778 N N . ILE A 1 97 ? 7.277 28.781 -0.035 1 91.62 97 ILE A N 1
ATOM 779 C CA . ILE A 1 97 ? 7.516 27.594 -0.848 1 91.62 97 ILE A CA 1
ATOM 780 C C . ILE A 1 97 ? 7.41 26.344 0.022 1 91.62 97 ILE A C 1
ATOM 782 O O . ILE A 1 97 ? 8.016 26.266 1.096 1 91.62 97 ILE A O 1
ATOM 786 N N . TRP A 1 98 ? 6.645 25.422 -0.521 1 94.62 98 TRP A N 1
ATOM 787 C CA . TRP A 1 98 ? 6.504 24.156 0.212 1 94.62 98 TRP A CA 1
ATOM 788 C C . TRP A 1 98 ? 7.777 23.328 0.122 1 94.62 98 TRP A C 1
ATOM 790 O O . TRP A 1 98 ? 8.391 23.234 -0.945 1 94.62 98 TRP A O 1
ATOM 800 N N . GLN A 1 99 ? 8.156 22.75 1.299 1 94.94 99 GLN A N 1
ATOM 801 C CA . GLN A 1 99 ? 9.312 21.875 1.364 1 94.94 99 GLN A CA 1
ATOM 802 C C . GLN A 1 99 ? 8.992 20.594 2.139 1 94.94 99 GLN A C 1
ATOM 804 O O . GLN A 1 99 ? 8.164 20.609 3.053 1 94.94 99 GLN A O 1
ATOM 809 N N . TRP A 1 100 ? 9.711 19.562 1.711 1 97 100 TRP A N 1
ATOM 810 C CA . TRP A 1 100 ? 9.68 18.328 2.508 1 97 100 TRP A CA 1
ATOM 811 C C . TRP A 1 100 ? 10.695 18.391 3.643 1 97 100 TRP A C 1
ATOM 813 O O . TRP A 1 100 ? 11.758 19 3.504 1 97 100 TRP A O 1
ATOM 823 N N . VAL A 1 101 ? 10.453 17.688 4.703 1 96.25 101 VAL A N 1
ATOM 824 C CA . VAL A 1 101 ? 11.297 17.719 5.887 1 96.25 101 VAL A CA 1
ATOM 825 C C . VAL A 1 101 ? 12.633 17.031 5.59 1 96.25 101 VAL A C 1
ATOM 827 O O . VAL A 1 101 ? 13.617 17.25 6.293 1 96.25 101 VAL A O 1
ATOM 830 N N . ASP A 1 102 ? 12.617 16.203 4.574 1 94.31 102 ASP A N 1
ATOM 831 C CA . ASP A 1 102 ? 13.867 15.523 4.254 1 94.31 102 ASP A CA 1
ATOM 832 C C . ASP A 1 102 ? 14.617 16.25 3.139 1 94.31 102 ASP A C 1
ATOM 834 O O . ASP A 1 102 ? 15.609 15.75 2.621 1 94.31 102 ASP A O 1
ATOM 838 N N . ASN A 1 103 ? 14.078 17.281 2.637 1 94.25 103 ASN A N 1
ATOM 839 C CA . ASN A 1 103 ? 14.695 18.203 1.689 1 94.25 103 ASN A CA 1
ATOM 840 C C . ASN A 1 103 ? 14.656 17.656 0.266 1 94.25 103 ASN A C 1
ATOM 842 O O . ASN A 1 103 ? 15.352 18.172 -0.618 1 94.25 103 ASN A O 1
ATOM 846 N N . THR A 1 104 ? 13.898 16.594 0.059 1 94.62 104 THR A N 1
ATOM 847 C CA . THR A 1 104 ? 13.703 16.156 -1.321 1 94.62 104 THR A CA 1
ATOM 848 C C . THR A 1 104 ? 12.82 17.141 -2.078 1 94.62 104 THR A C 1
ATOM 850 O O . THR A 1 104 ? 12.117 17.953 -1.466 1 94.62 104 THR A O 1
ATOM 853 N N . PRO A 1 105 ? 12.883 17.125 -3.406 1 94.12 105 PRO A N 1
ATOM 854 C CA . PRO A 1 105 ? 12.102 18.078 -4.188 1 94.12 105 PRO A CA 1
ATOM 855 C C . PRO A 1 105 ? 10.594 17.906 -4.004 1 94.12 105 PRO A C 1
ATOM 857 O O . PRO A 1 105 ? 10.102 16.781 -3.977 1 94.12 105 PRO A O 1
ATOM 860 N N . PHE A 1 106 ? 9.953 19.016 -3.773 1 94.44 106 PHE A N 1
ATOM 861 C CA . PHE A 1 106 ? 8.5 19.062 -3.668 1 94.44 106 PHE A CA 1
ATOM 862 C C . PHE A 1 106 ? 7.859 19.188 -5.047 1 94.44 106 PHE A C 1
ATOM 864 O O . PHE A 1 106 ? 7.477 20.281 -5.461 1 94.44 106 PHE A O 1
ATOM 871 N N . THR A 1 107 ? 7.801 18.078 -5.758 1 90.94 107 THR A N 1
ATOM 872 C CA . THR A 1 107 ? 7.441 18.141 -7.168 1 90.94 107 THR A CA 1
ATOM 873 C C . THR A 1 107 ? 6.012 17.656 -7.387 1 90.94 107 THR A C 1
ATOM 875 O O . THR A 1 107 ? 5.398 17.938 -8.414 1 90.94 107 THR A O 1
ATOM 878 N N . THR A 1 108 ? 5.488 16.859 -6.535 1 89.75 108 THR A N 1
ATOM 879 C CA . THR A 1 108 ? 4.141 16.312 -6.668 1 89.75 108 THR A CA 1
ATOM 880 C C . THR A 1 108 ? 3.318 16.594 -5.414 1 89.75 108 THR A C 1
ATOM 882 O O . THR A 1 108 ? 3.818 16.453 -4.297 1 89.75 108 THR A O 1
ATOM 885 N N . ALA A 1 109 ? 2.09 17.156 -5.664 1 94.88 109 ALA A N 1
ATOM 886 C CA . ALA A 1 109 ? 1.169 17.422 -4.559 1 94.88 109 ALA A CA 1
ATOM 887 C C . ALA A 1 109 ? -0.224 16.875 -4.867 1 94.88 109 ALA A C 1
ATOM 889 O O . ALA A 1 109 ? -0.626 16.797 -6.031 1 94.88 109 ALA A O 1
ATOM 890 N N . TYR A 1 110 ? -0.93 16.516 -3.873 1 98 110 TYR A N 1
ATOM 891 C CA . TYR A 1 110 ? -2.271 15.961 -3.996 1 98 110 TYR A CA 1
ATOM 892 C C . TYR A 1 110 ? -3.297 16.844 -3.295 1 98 110 TYR A C 1
ATOM 894 O O . TYR A 1 110 ? -4.047 16.375 -2.434 1 98 110 TYR A O 1
ATOM 902 N N . TRP A 1 111 ? -3.357 18.078 -3.785 1 97.75 111 TRP A N 1
ATOM 903 C CA . TRP A 1 111 ? -4.176 19.109 -3.145 1 97.75 111 TRP A CA 1
ATOM 904 C C . TRP A 1 111 ? -5.66 18.828 -3.357 1 97.75 111 TRP A C 1
ATOM 906 O O . TRP A 1 111 ? -6.074 18.422 -4.445 1 97.75 111 TRP A O 1
ATOM 916 N N . MET A 1 112 ? -6.348 19.078 -2.346 1 97.25 112 MET A N 1
ATOM 917 C CA . MET A 1 112 ? -7.801 19.172 -2.477 1 97.25 112 MET A CA 1
ATOM 918 C C . MET A 1 112 ? -8.195 20.375 -3.32 1 97.25 112 MET A C 1
ATOM 920 O O . MET A 1 112 ? -7.43 21.328 -3.434 1 97.25 112 MET A O 1
ATOM 924 N N . GLU A 1 113 ? -9.375 20.203 -3.84 1 95.56 113 GLU A N 1
ATOM 925 C CA . GLU A 1 113 ? -9.867 21.375 -4.574 1 95.56 113 GLU A CA 1
ATOM 926 C C . GLU A 1 113 ? -9.891 22.609 -3.689 1 95.56 113 GLU A C 1
ATOM 928 O O . GLU A 1 113 ? -10.375 22.562 -2.555 1 95.56 113 GLU A O 1
ATOM 933 N N . GLY A 1 114 ? -9.32 23.688 -4.176 1 95.06 114 GLY A N 1
ATOM 934 C CA . GLY A 1 114 ? -9.312 24.938 -3.43 1 95.06 114 GLY A CA 1
ATOM 935 C C . GLY A 1 114 ? -8.109 25.078 -2.514 1 95.06 114 GLY A C 1
ATOM 936 O O . GLY A 1 114 ? -7.938 26.109 -1.858 1 95.06 114 GLY A O 1
ATOM 937 N N . GLU A 1 115 ? -7.32 24.062 -2.473 1 95.81 115 GLU A N 1
ATOM 938 C CA . GLU A 1 115 ? -6.129 24.078 -1.632 1 95.81 115 GLU A CA 1
ATOM 939 C C . GLU A 1 115 ? -4.859 24.172 -2.473 1 95.81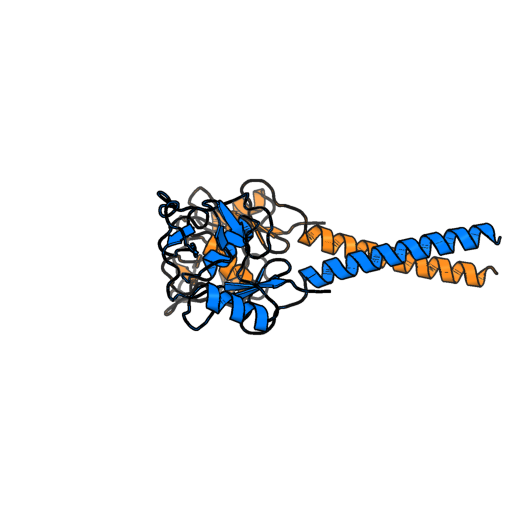 115 GLU A C 1
ATOM 941 O O . GLU A 1 115 ? -4.855 23.797 -3.646 1 95.81 11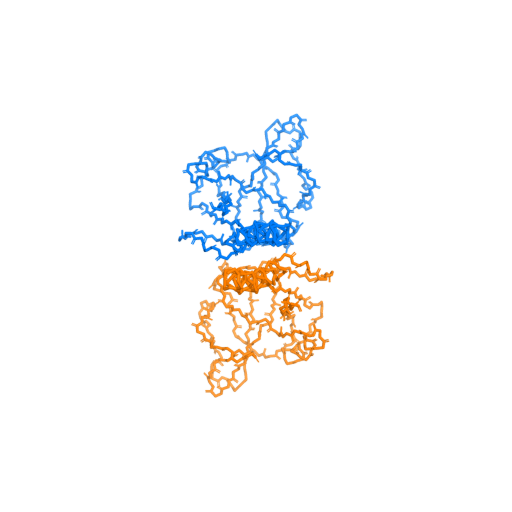5 GLU A O 1
ATOM 946 N N . PRO A 1 116 ? -3.756 24.578 -1.916 1 93.75 116 PRO A N 1
ATOM 947 C CA . PRO A 1 116 ? -3.572 25.188 -0.596 1 93.75 116 PRO A CA 1
ATOM 948 C C . PRO A 1 116 ? -4.129 26.609 -0.518 1 93.75 116 PRO A C 1
ATOM 950 O O . PRO A 1 116 ? -4.102 27.328 -1.511 1 93.75 116 PRO A O 1
ATOM 953 N N . ASN A 1 117 ? -4.656 27.031 0.515 1 90 117 ASN A N 1
ATOM 954 C CA . ASN A 1 117 ? -5.266 28.344 0.62 1 90 117 ASN A CA 1
ATOM 955 C C . ASN A 1 117 ? -4.539 29.219 1.636 1 90 117 ASN A C 1
ATOM 957 O O . ASN A 1 117 ? -4.977 30.344 1.931 1 90 117 ASN A O 1
ATOM 961 N N . ASN A 1 118 ? -3.49 28.766 2.24 1 78.81 118 ASN A N 1
ATOM 962 C CA . ASN A 1 118 ? -2.77 29.547 3.246 1 78.81 118 ASN A CA 1
ATOM 963 C C . ASN A 1 118 ? -1.365 29.906 2.773 1 78.81 118 ASN A C 1
ATOM 965 O O . ASN A 1 118 ? -0.435 29.984 3.578 1 78.81 118 ASN A O 1
ATOM 969 N N . LEU A 1 119 ? -1.25 30.078 1.562 1 77.69 119 LEU A N 1
ATOM 970 C CA . LEU A 1 119 ? 0.076 30.328 1.009 1 77.69 119 LEU A CA 1
ATOM 971 C C . LEU A 1 119 ? 0.608 31.688 1.46 1 77.69 119 LEU A C 1
ATOM 973 O O . LEU A 1 119 ? 1.816 31.938 1.418 1 77.69 119 LEU A O 1
ATOM 977 N N . ASN A 1 120 ? -0.346 32.469 1.955 1 80.5 120 ASN A N 1
ATOM 978 C CA . ASN A 1 120 ? 0.064 33.781 2.408 1 80.5 120 ASN A CA 1
ATOM 979 C C . ASN A 1 120 ? 0.493 33.781 3.871 1 80.5 120 ASN A C 1
ATOM 981 O O . ASN A 1 120 ? 1.061 34.75 4.367 1 80.5 120 ASN A O 1
ATOM 985 N N . ASP A 1 121 ? 0.273 32.656 4.445 1 85.06 121 ASP A N 1
ATOM 986 C CA . ASP A 1 121 ? 0.694 32.531 5.836 1 85.06 121 ASP A CA 1
ATOM 987 C C . ASP A 1 121 ? 2.189 32.219 5.934 1 85.06 121 ASP A C 1
ATOM 989 O O . ASP A 1 121 ? 2.773 31.641 5.027 1 85.06 121 ASP A O 1
ATOM 993 N N . LYS A 1 122 ? 2.756 32.812 6.992 1 86.62 122 LYS A N 1
ATOM 994 C CA . LYS A 1 122 ? 4.176 32.562 7.223 1 86.62 122 LYS A CA 1
ATOM 995 C C . LYS A 1 122 ? 4.426 31.094 7.59 1 86.62 122 LYS A C 1
ATOM 997 O O . LYS A 1 122 ? 5.457 30.531 7.23 1 86.62 122 LYS A O 1
ATOM 1002 N N . VAL A 1 123 ? 3.516 30.516 8.281 1 90.5 123 VAL A N 1
ATOM 1003 C CA . VAL A 1 123 ? 3.619 29.141 8.727 1 90.5 123 VAL A CA 1
ATOM 1004 C C . VAL A 1 123 ? 2.338 28.391 8.375 1 90.5 123 VAL A C 1
ATOM 1006 O O . VAL A 1 123 ? 1.234 28.891 8.586 1 90.5 123 VAL A O 1
ATOM 1009 N N . ALA A 1 124 ? 2.553 27.25 7.699 1 95.19 124 ALA A N 1
ATOM 1010 C CA . ALA A 1 124 ? 1.433 26.375 7.383 1 95.19 124 ALA A CA 1
ATOM 1011 C C . ALA A 1 124 ? 1.88 24.906 7.324 1 95.19 124 ALA A C 1
ATOM 1013 O O . ALA A 1 124 ? 3.059 24.625 7.105 1 95.19 124 ALA A O 1
ATOM 1014 N N . CYS A 1 125 ? 0.952 24.078 7.613 1 96.75 125 CYS A N 1
ATOM 1015 C CA . CYS A 1 125 ? 1.178 22.625 7.602 1 96.75 125 CYS A CA 1
ATOM 1016 C C . CYS A 1 125 ? 0.204 21.938 6.664 1 96.75 125 CYS A C 1
ATOM 1018 O O . CYS A 1 125 ? -0.811 22.516 6.27 1 96.75 125 CYS A O 1
ATOM 1020 N N . VAL A 1 126 ? 0.594 20.734 6.215 1 97.44 126 VAL A N 1
ATOM 1021 C CA . VAL A 1 126 ? -0.241 20 5.27 1 97.44 126 VAL A CA 1
ATOM 1022 C C . VAL A 1 126 ? -0.761 18.719 5.918 1 97.44 126 VAL A C 1
ATOM 1024 O O . VAL A 1 126 ? 0.006 17.969 6.523 1 97.44 126 VAL A O 1
ATOM 1027 N N . GLU A 1 127 ? -2.043 18.516 5.871 1 97.56 127 GLU A N 1
ATOM 1028 C CA . GLU A 1 127 ? -2.656 17.266 6.34 1 97.56 127 GLU A CA 1
ATOM 1029 C C . GLU A 1 127 ? -3.252 16.484 5.176 1 97.56 127 GLU A C 1
ATOM 1031 O O . GLU A 1 127 ? -3.639 17.047 4.16 1 97.56 127 GLU A O 1
ATOM 1036 N N . ILE A 1 128 ? -3.252 15.18 5.301 1 98 128 ILE A N 1
ATOM 1037 C CA . ILE A 1 128 ? -4.141 14.344 4.5 1 98 128 ILE A CA 1
ATOM 1038 C C . ILE A 1 128 ? -5.523 14.289 5.148 1 98 128 ILE A C 1
ATOM 1040 O O . ILE A 1 128 ? -5.664 13.82 6.281 1 98 128 ILE A O 1
ATOM 1044 N N . SER A 1 129 ? -6.477 14.742 4.453 1 97.06 129 SER A N 1
ATOM 1045 C CA . SER A 1 129 ? -7.82 14.891 5 1 97.06 129 SER A CA 1
ATOM 1046 C C . SER A 1 129 ? -8.719 13.727 4.586 1 97.06 129 SER A C 1
ATOM 1048 O O . SER A 1 129 ? -8.75 13.352 3.414 1 97.06 129 SER A O 1
ATOM 1050 N N . GLN A 1 130 ? -9.5 13.258 5.523 1 94.44 130 GLN A N 1
ATOM 1051 C CA . GLN A 1 130 ? -10.414 12.141 5.258 1 94.44 130 GLN A CA 1
ATOM 1052 C C . GLN A 1 130 ? -11.75 12.648 4.73 1 94.44 130 GLN A C 1
ATOM 1054 O O . GLN A 1 130 ? -12.633 11.852 4.395 1 94.44 130 GLN A O 1
ATOM 1059 N N . THR A 1 131 ? -11.836 13.914 4.613 1 93.5 131 THR A N 1
ATOM 1060 C CA . THR A 1 131 ? -13.062 14.453 4.043 1 93.5 131 THR A CA 1
ATOM 1061 C C . THR A 1 131 ? -13.039 14.383 2.521 1 93.5 131 THR A C 1
ATOM 1063 O O . THR A 1 131 ? -14.07 14.555 1.866 1 93.5 131 THR A O 1
ATOM 1066 N N . ALA A 1 132 ? -11.82 14.141 1.965 1 92.94 132 ALA A N 1
ATOM 1067 C CA . ALA A 1 132 ? -11.672 14.047 0.515 1 92.94 132 ALA A CA 1
ATOM 1068 C C . ALA A 1 132 ? -12.242 12.727 -0.009 1 92.94 132 ALA A C 1
ATOM 1070 O O . ALA A 1 132 ? -12.07 11.68 0.616 1 92.94 132 ALA A O 1
ATOM 1071 N N . THR A 1 133 ? -12.867 12.758 -1.149 1 90.19 133 THR A N 1
ATOM 1072 C CA . THR A 1 133 ? -13.406 11.555 -1.771 1 90.19 133 THR A CA 1
ATOM 1073 C C . THR A 1 133 ? -12.352 10.883 -2.654 1 90.19 133 THR A C 1
ATOM 1075 O O . THR A 1 133 ? -12.406 9.68 -2.891 1 90.19 133 THR A O 1
ATOM 1078 N N . ASP A 1 134 ? -11.414 11.672 -3.121 1 94.81 134 ASP A N 1
ATOM 1079 C CA . ASP A 1 134 ? -10.305 11.203 -3.945 1 94.81 134 ASP A CA 1
ATOM 1080 C C . ASP A 1 134 ? -9 11.219 -3.16 1 94.81 134 ASP A C 1
ATOM 1082 O O . ASP A 1 134 ? -8.516 12.281 -2.766 1 94.81 134 ASP A O 1
ATOM 1086 N N . PRO A 1 135 ? -8.461 9.992 -2.943 1 96 135 PRO A N 1
ATOM 1087 C CA . PRO A 1 135 ? -7.211 9.953 -2.178 1 96 135 PRO A CA 1
ATOM 1088 C C . PRO A 1 135 ? -6.094 10.773 -2.828 1 96 135 PRO A C 1
ATOM 1090 O O . PRO A 1 135 ? -5.168 11.219 -2.141 1 96 135 PRO A O 1
ATOM 1093 N N . LEU A 1 136 ? -6.223 11.023 -4.156 1 97.12 136 LEU A N 1
ATOM 1094 C CA . LEU A 1 136 ? -5.184 11.758 -4.871 1 97.12 136 LEU A CA 1
ATOM 1095 C C . LEU A 1 136 ? -5.48 13.25 -4.883 1 97.12 136 LEU A C 1
ATOM 1097 O O . LEU A 1 136 ? -4.801 14.023 -5.57 1 97.12 136 LEU A O 1
ATOM 1101 N N . LYS A 1 137 ? -6.484 13.656 -4.176 1 97.69 137 LYS A N 1
ATOM 1102 C CA . LYS A 1 137 ? -6.855 15.047 -3.924 1 97.69 137 LYS A CA 1
ATOM 1103 C C . LYS A 1 137 ? -7.258 15.25 -2.467 1 97.69 137 LYS A C 1
ATOM 1105 O O . LYS A 1 137 ? -8.344 15.758 -2.182 1 97.69 137 LYS A O 1
ATOM 1110 N N . SER A 1 138 ? -6.27 15 -1.544 1 97.94 138 SER A N 1
ATOM 1111 C CA . SER A 1 138 ? -6.715 14.93 -0.155 1 97.94 138 SER A CA 1
ATOM 1112 C C . SER A 1 138 ? -5.84 15.789 0.75 1 97.94 138 SER A C 1
ATOM 1114 O O . SER A 1 138 ? -5.977 15.75 1.975 1 97.94 138 SER A O 1
ATOM 1116 N N . TRP A 1 139 ? -4.961 16.656 0.124 1 98.25 139 TRP A N 1
ATOM 1117 C CA . TRP A 1 139 ? -4.09 17.5 0.939 1 98.25 139 TRP A CA 1
ATOM 1118 C C . TRP A 1 139 ? -4.77 18.812 1.276 1 98.25 139 TRP A C 1
ATOM 1120 O O . TRP A 1 139 ? -5.395 19.438 0.412 1 98.25 139 TRP A O 1
ATOM 1130 N N . LYS A 1 140 ? -4.68 19.188 2.451 1 96.88 140 LYS A N 1
ATOM 1131 C CA . LYS A 1 140 ? -5.18 20.484 2.928 1 96.88 140 LYS A CA 1
ATOM 1132 C C . LYS A 1 140 ? -4.141 21.188 3.793 1 96.88 140 LYS A C 1
ATOM 1134 O O . LYS A 1 140 ? -3.535 20.562 4.672 1 96.88 140 LYS A O 1
ATOM 1139 N N . ASP A 1 141 ? -3.949 22.422 3.453 1 96.38 141 ASP A N 1
ATOM 1140 C CA . ASP A 1 141 ? -3.064 23.188 4.328 1 96.38 141 ASP A CA 1
ATOM 1141 C C . ASP A 1 141 ? -3.85 23.844 5.461 1 96.38 141 ASP A C 1
ATOM 1143 O O . ASP A 1 141 ? -5.066 24.031 5.359 1 96.38 141 ASP A O 1
ATOM 1147 N N . GLY A 1 142 ? -3.145 24.094 6.566 1 93.94 142 GLY A N 1
ATOM 1148 C CA . GLY A 1 142 ? -3.775 24.734 7.711 1 93.94 142 GLY A CA 1
ATOM 1149 C C . GLY A 1 142 ? -2.785 25.141 8.789 1 93.94 142 GLY A C 1
ATOM 1150 O O . GLY A 1 142 ? -1.576 24.953 8.625 1 93.94 142 GLY A O 1
ATOM 1151 N N . PRO A 1 143 ? -3.391 25.797 9.844 1 94.19 143 PRO A N 1
ATOM 1152 C CA . PRO A 1 143 ? -2.518 26.109 10.977 1 94.19 143 PRO A CA 1
ATOM 1153 C C . PRO A 1 143 ? -1.937 24.859 11.641 1 94.19 143 PRO A C 1
ATOM 1155 O O . PRO A 1 143 ? -2.59 23.812 11.672 1 94.19 143 PRO A O 1
ATOM 1158 N N . CYS A 1 144 ? -0.782 24.938 12.055 1 95.69 144 CYS A N 1
ATOM 1159 C CA . CYS A 1 144 ? -0.049 23.812 12.633 1 95.69 144 CYS A CA 1
ATOM 1160 C C . CYS A 1 144 ? -0.531 23.516 14.047 1 95.69 144 CYS A C 1
ATOM 1162 O O . CYS A 1 144 ? 0.243 23.594 15.008 1 95.69 144 CYS A O 1
ATOM 1164 N N . VAL A 1 145 ? -1.747 23.047 14.156 1 96.44 145 VAL A N 1
ATOM 1165 C CA . VAL A 1 145 ? -2.373 22.781 15.453 1 96.44 145 VAL A CA 1
ATOM 1166 C C . VAL A 1 145 ? -2.297 21.297 15.773 1 96.44 145 VAL A C 1
ATOM 1168 O O . VAL A 1 145 ? -1.72 20.516 15.016 1 96.44 145 VAL A O 1
ATOM 1171 N N . GLU A 1 146 ? -2.807 20.922 16.922 1 98.12 146 GLU A N 1
ATOM 1172 C CA . GLU A 1 146 ? -2.719 19.531 17.344 1 98.12 146 GLU A CA 1
ATOM 1173 C C . GLU A 1 146 ? -3.562 18.625 16.453 1 98.12 146 GLU A C 1
ATOM 1175 O O . GLU A 1 146 ? -4.738 18.906 16.219 1 98.12 146 GLU A O 1
ATOM 1180 N N . GLN A 1 147 ? -2.953 17.594 15.969 1 97.75 147 GLN A N 1
ATOM 1181 C CA . GLN A 1 147 ? -3.557 16.547 15.148 1 97.75 147 GLN A CA 1
ATOM 1182 C C . GLN A 1 147 ? -2.668 15.312 15.102 1 97.75 147 GLN A C 1
ATOM 1184 O O . GLN A 1 147 ? -1.534 15.328 15.586 1 97.75 147 GLN A O 1
ATOM 1189 N N . HIS A 1 148 ? -3.266 14.219 14.641 1 98.44 148 HIS A N 1
ATOM 1190 C CA . HIS A 1 148 ? -2.434 13.039 14.438 1 98.44 148 HIS A CA 1
ATOM 1191 C C . HIS A 1 148 ? -1.401 13.273 13.336 1 98.44 148 HIS A C 1
ATOM 1193 O O . HIS A 1 148 ? -1.543 14.203 12.531 1 98.44 148 HIS A O 1
ATOM 1199 N N . TRP A 1 149 ? -0.362 12.523 13.359 1 98.44 149 TRP A N 1
ATOM 1200 C CA . TRP A 1 149 ? 0.709 12.594 12.375 1 98.44 149 TRP A CA 1
ATOM 1201 C C . TRP A 1 149 ? 1.209 11.195 12.016 1 98.44 149 TRP A C 1
ATOM 1203 O O . TRP A 1 149 ? 0.938 10.234 12.727 1 98.44 149 TRP A O 1
ATOM 1213 N N . VAL A 1 150 ? 1.858 11.062 10.859 1 98.75 150 VAL A N 1
ATOM 1214 C CA . VAL A 1 150 ? 2.359 9.773 10.398 1 98.75 150 VAL A CA 1
ATOM 1215 C C . VAL A 1 150 ? 3.877 9.828 10.242 1 98.75 150 VAL A C 1
ATOM 1217 O O . VAL A 1 150 ? 4.406 10.742 9.609 1 98.75 150 VAL A O 1
ATOM 1220 N N . CYS A 1 151 ? 4.523 8.883 10.875 1 98.62 151 CYS A N 1
ATOM 1221 C CA . CYS A 1 151 ? 5.969 8.719 10.75 1 98.62 151 CYS A CA 1
ATOM 1222 C C . CYS A 1 151 ? 6.309 7.703 9.664 1 98.62 151 CYS A C 1
ATOM 1224 O O . CYS A 1 151 ? 5.613 6.695 9.508 1 98.62 151 CYS A O 1
ATOM 1226 N N . GLU A 1 152 ? 7.328 7.996 8.992 1 98.5 152 GLU A N 1
ATOM 1227 C CA . GLU A 1 152 ? 7.922 7.055 8.047 1 98.5 152 GLU A CA 1
ATOM 1228 C C . GLU A 1 152 ? 9.359 6.715 8.438 1 98.5 152 GLU A C 1
ATOM 1230 O O . GLU A 1 152 ? 10.156 7.609 8.727 1 98.5 152 GLU A O 1
ATOM 1235 N N . LYS A 1 153 ? 9.625 5.473 8.508 1 97.69 153 LYS A N 1
ATOM 1236 C CA . LYS A 1 153 ? 10.977 4.965 8.758 1 97.69 153 LYS A CA 1
ATOM 1237 C C . LYS A 1 153 ? 11.406 3.986 7.672 1 97.69 153 LYS A C 1
ATOM 1239 O O . LYS A 1 153 ? 10.781 2.943 7.48 1 97.69 153 LYS A O 1
ATOM 1244 N N . PRO A 1 154 ? 12.406 4.371 6.914 1 96.12 154 PRO A N 1
ATOM 1245 C CA . PRO A 1 154 ? 12.906 3.424 5.914 1 96.12 154 PRO A CA 1
ATOM 1246 C C . PRO A 1 154 ? 13.5 2.162 6.539 1 96.12 154 PRO A C 1
ATOM 1248 O O . PRO A 1 154 ? 14.062 2.217 7.633 1 96.12 154 PRO A O 1
ATOM 1251 N N . ILE A 1 155 ? 13.273 1.06 5.844 1 95.25 155 ILE A N 1
ATOM 1252 C CA . ILE A 1 155 ? 13.961 -0.165 6.238 1 95.25 155 ILE A CA 1
ATOM 1253 C C . ILE A 1 155 ? 15.438 -0.072 5.863 1 95.25 155 ILE A C 1
ATOM 1255 O O . ILE A 1 155 ? 15.773 0.237 4.719 1 95.25 155 ILE A O 1
ATOM 1259 N N . THR A 1 156 ? 16.203 -0.013 6.852 1 89.44 156 THR A N 1
ATOM 1260 C CA . THR A 1 156 ? 17.625 0.138 6.609 1 89.44 156 THR A CA 1
ATOM 1261 C C . THR A 1 156 ? 18.297 -1.225 6.469 1 89.44 156 THR A C 1
ATOM 1263 O O . THR A 1 156 ? 17.906 -2.186 7.137 1 89.44 156 THR A O 1
ATOM 1266 N N . PRO A 1 157 ? 19.312 -1.327 5.562 1 80.88 157 PRO A N 1
ATOM 1267 C CA . PRO A 1 157 ? 20.062 -2.578 5.391 1 80.88 157 PRO A CA 1
ATOM 1268 C C . PRO A 1 157 ? 20.766 -3.027 6.672 1 80.88 157 PRO A C 1
ATOM 1270 O O . PRO A 1 157 ? 21.094 -2.195 7.516 1 80.88 157 PRO A O 1
ATOM 1273 N N . MET B 1 1 ? 45.906 -28.672 -9.312 1 62.69 1 MET B N 1
ATOM 1274 C CA . MET B 1 1 ? 45.656 -27.453 -10.07 1 62.69 1 MET B CA 1
ATOM 1275 C C . MET B 1 1 ? 44.281 -27.5 -10.734 1 62.69 1 MET B C 1
ATOM 1277 O O . MET B 1 1 ? 43.5 -26.562 -10.648 1 62.69 1 MET B O 1
ATOM 1281 N N . THR B 1 2 ? 43.938 -28.75 -11.117 1 76.88 2 THR B N 1
ATOM 1282 C CA . THR B 1 2 ? 42.656 -29 -11.797 1 76.88 2 THR B CA 1
ATOM 1283 C C . THR B 1 2 ? 41.5 -29.031 -10.789 1 76.88 2 THR B C 1
ATOM 1285 O O . THR B 1 2 ? 40.438 -28.484 -11.047 1 76.88 2 THR B O 1
ATOM 1288 N N . GLU B 1 3 ? 41.844 -29.391 -9.547 1 83.88 3 GLU B N 1
ATOM 1289 C CA . GLU B 1 3 ? 40.812 -29.531 -8.523 1 83.88 3 GLU B CA 1
ATOM 1290 C C . GLU B 1 3 ? 40.375 -28.172 -7.992 1 83.88 3 GLU B C 1
ATOM 1292 O O . GLU B 1 3 ? 39.156 -27.938 -7.762 1 83.88 3 GLU B O 1
ATOM 1297 N N . GLU B 1 4 ? 41.344 -27.359 -7.777 1 81.19 4 GLU B N 1
ATOM 1298 C CA . GLU B 1 4 ? 41.031 -26.031 -7.281 1 81.19 4 GLU B CA 1
ATOM 1299 C C . GLU B 1 4 ? 40.188 -25.25 -8.281 1 81.19 4 GLU B C 1
ATOM 1301 O O . GLU B 1 4 ? 39.25 -24.547 -7.891 1 81.19 4 GLU B O 1
ATOM 1306 N N . LYS B 1 5 ? 40.469 -25.438 -9.539 1 80.75 5 LYS B N 1
ATOM 1307 C CA . LYS B 1 5 ? 39.688 -24.766 -10.586 1 80.75 5 LYS B CA 1
ATOM 1308 C C . LYS B 1 5 ? 38.25 -25.266 -10.641 1 80.75 5 LYS B C 1
ATOM 1310 O O . LYS B 1 5 ? 37.312 -24.484 -10.797 1 80.75 5 LYS B O 1
ATOM 1315 N N . ASP B 1 6 ? 38.188 -26.516 -10.453 1 83.62 6 ASP B N 1
ATOM 1316 C CA . ASP B 1 6 ? 36.875 -27.141 -10.484 1 83.62 6 ASP B CA 1
ATOM 1317 C C . ASP B 1 6 ? 36 -26.672 -9.305 1 83.62 6 ASP B C 1
ATOM 1319 O O . ASP B 1 6 ? 34.812 -26.422 -9.461 1 83.62 6 ASP B O 1
ATOM 1323 N N . GLN B 1 7 ? 36.656 -26.531 -8.164 1 84.62 7 GLN B N 1
ATOM 1324 C CA . GLN B 1 7 ? 35.969 -26.031 -6.977 1 84.62 7 GLN B CA 1
ATOM 1325 C C . GLN B 1 7 ? 35.5 -24.594 -7.164 1 84.62 7 GLN B C 1
ATOM 1327 O O . GLN B 1 7 ? 34.375 -24.234 -6.785 1 84.62 7 GLN B O 1
ATOM 1332 N N . LEU B 1 8 ? 36.312 -23.797 -7.75 1 83.31 8 LEU B N 1
ATOM 1333 C CA . LEU B 1 8 ? 36 -22.391 -7.996 1 83.31 8 LEU B CA 1
ATOM 1334 C C . LEU B 1 8 ? 34.875 -22.266 -9.008 1 83.31 8 LEU B C 1
ATOM 1336 O O . LEU B 1 8 ? 34 -21.391 -8.867 1 83.31 8 LEU B O 1
ATOM 1340 N N . LEU B 1 9 ? 34.875 -23.172 -9.977 1 83.69 9 LEU B N 1
ATOM 1341 C CA . LEU B 1 9 ? 33.812 -23.156 -10.992 1 83.69 9 LEU B CA 1
ATOM 1342 C C . LEU B 1 9 ? 32.469 -23.547 -10.383 1 83.69 9 LEU B C 1
ATOM 1344 O O . LEU B 1 9 ? 31.453 -22.953 -10.727 1 83.69 9 LEU B O 1
ATOM 1348 N N . THR B 1 10 ? 32.531 -24.438 -9.523 1 87.44 10 THR B N 1
ATOM 1349 C CA . THR B 1 10 ? 31.328 -24.844 -8.828 1 87.44 10 THR B CA 1
ATOM 1350 C C . THR B 1 10 ? 30.781 -23.703 -7.961 1 87.44 10 THR B C 1
ATOM 1352 O O . THR B 1 10 ? 29.578 -23.438 -7.957 1 87.44 10 THR B O 1
ATOM 1355 N N . SER B 1 11 ? 31.688 -23.078 -7.23 1 85.88 11 SER B N 1
ATOM 1356 C CA . SER B 1 11 ? 31.297 -21.938 -6.402 1 85.88 11 SER B CA 1
ATOM 1357 C C . SER B 1 11 ? 30.734 -20.797 -7.25 1 85.88 11 SER B C 1
ATOM 1359 O O . SER B 1 11 ? 29.75 -20.156 -6.867 1 85.88 11 SER B O 1
ATOM 1361 N N . TYR B 1 12 ? 31.312 -20.625 -8.336 1 85.56 12 TYR B N 1
ATOM 1362 C CA . TYR B 1 12 ? 30.875 -19.594 -9.258 1 85.56 12 TYR B CA 1
ATOM 1363 C C . TYR B 1 12 ? 29.469 -19.891 -9.781 1 85.56 12 TYR B C 1
ATOM 1365 O O . TYR B 1 12 ? 28.625 -18.984 -9.852 1 85.56 12 TYR B O 1
ATOM 1373 N N . ASN B 1 13 ? 29.281 -21.078 -10.094 1 88.5 13 ASN B N 1
ATOM 1374 C CA . ASN B 1 13 ? 27.969 -21.484 -10.609 1 88.5 13 ASN B CA 1
ATOM 1375 C C . ASN B 1 13 ? 26.891 -21.344 -9.547 1 88.5 13 ASN B C 1
ATOM 1377 O O . ASN B 1 13 ? 25.766 -20.922 -9.844 1 88.5 13 ASN B O 1
ATOM 1381 N N . SER B 1 14 ? 27.25 -21.703 -8.367 1 91.31 14 SER B N 1
ATOM 1382 C CA . SER B 1 14 ? 26.312 -21.547 -7.262 1 91.31 14 SER B CA 1
ATOM 1383 C C . SER B 1 14 ? 25.984 -20.094 -7.008 1 91.31 14 SER B C 1
ATOM 1385 O O . SER B 1 14 ? 24.812 -19.734 -6.773 1 91.31 14 SER B O 1
ATOM 1387 N N . MET B 1 15 ? 27 -19.312 -7.125 1 92.44 15 MET B N 1
ATOM 1388 C CA . MET B 1 15 ? 26.812 -17.875 -6.918 1 92.44 15 MET B CA 1
ATOM 1389 C C . MET B 1 15 ? 25.953 -17.281 -8.023 1 92.44 15 MET B C 1
ATOM 1391 O O . MET B 1 15 ? 25.125 -16.391 -7.766 1 92.44 15 MET B O 1
ATOM 1395 N N . THR B 1 16 ? 26.094 -17.75 -9.172 1 92.06 16 THR B N 1
ATOM 1396 C CA . THR B 1 16 ? 25.312 -17.281 -10.312 1 92.06 16 THR B CA 1
ATOM 1397 C C . THR B 1 16 ? 23.828 -17.609 -10.125 1 92.06 16 THR B C 1
ATOM 1399 O O . THR B 1 16 ? 22.969 -16.766 -10.398 1 92.06 16 THR B O 1
ATOM 1402 N N . GLU B 1 17 ? 23.625 -18.734 -9.656 1 94.69 17 GLU B N 1
ATOM 1403 C CA . GLU B 1 17 ? 22.234 -19.141 -9.406 1 94.69 17 GLU B CA 1
ATOM 1404 C C . GLU B 1 17 ? 21.594 -18.281 -8.32 1 94.69 17 GLU B C 1
ATOM 1406 O O . GLU B 1 17 ? 20.453 -17.844 -8.461 1 94.69 17 GLU B O 1
ATOM 1411 N N . GLU B 1 18 ? 22.359 -18.078 -7.281 1 95.81 18 GLU B N 1
ATOM 1412 C CA . GLU B 1 18 ? 21.859 -17.219 -6.207 1 95.81 18 GLU B CA 1
ATOM 1413 C C . GLU B 1 18 ? 21.578 -15.805 -6.707 1 95.81 18 GLU B C 1
ATOM 1415 O O . GLU B 1 18 ? 20.531 -15.227 -6.395 1 95.81 18 GLU B O 1
ATOM 1420 N N . ARG B 1 19 ? 22.5 -15.312 -7.43 1 94.69 19 ARG B N 1
ATOM 1421 C CA . ARG B 1 19 ? 22.328 -13.984 -8.016 1 94.69 19 ARG B CA 1
ATOM 1422 C C . ARG B 1 19 ? 21.094 -13.922 -8.891 1 94.69 19 ARG B C 1
ATOM 1424 O O . ARG B 1 19 ? 20.312 -12.969 -8.812 1 94.69 19 ARG B O 1
ATOM 1431 N N . ASP B 1 20 ? 20.875 -14.922 -9.656 1 95.69 20 ASP B N 1
ATOM 1432 C CA . ASP B 1 20 ? 19.734 -14.953 -10.57 1 95.69 20 ASP B CA 1
ATOM 1433 C C . ASP B 1 20 ? 18.422 -15.008 -9.805 1 95.69 20 ASP B C 1
ATOM 1435 O O . ASP B 1 20 ? 17.438 -14.375 -10.203 1 95.69 20 ASP B O 1
ATOM 1439 N N . GLN B 1 21 ? 18.391 -15.727 -8.703 1 96.19 21 GLN B N 1
ATOM 1440 C CA . GLN B 1 21 ? 17.203 -15.797 -7.859 1 96.19 21 GLN B CA 1
ATOM 1441 C C . GLN B 1 21 ? 16.906 -14.445 -7.219 1 96.19 21 GLN B C 1
ATOM 1443 O O . GLN B 1 21 ? 15.758 -14 -7.199 1 96.19 21 GLN B O 1
ATOM 1448 N N . LEU B 1 22 ? 17.938 -13.789 -6.789 1 97 22 LEU B N 1
ATOM 1449 C CA . LEU B 1 22 ? 17.781 -12.477 -6.176 1 97 22 LEU B CA 1
ATOM 1450 C C . LEU B 1 22 ? 17.328 -11.445 -7.203 1 97 22 LEU B C 1
ATOM 1452 O O . LEU B 1 22 ? 16.516 -10.57 -6.898 1 97 22 LEU B O 1
ATOM 1456 N N . GLN B 1 23 ? 17.844 -11.531 -8.383 1 96.19 23 GLN B N 1
ATOM 1457 C CA . GLN B 1 23 ? 17.453 -10.625 -9.453 1 96.19 23 GLN B CA 1
ATOM 1458 C C . GLN B 1 23 ? 15.961 -10.742 -9.75 1 96.19 23 GLN B C 1
ATOM 1460 O O . GLN B 1 23 ? 15.289 -9.742 -9.984 1 96.19 23 GLN B O 1
ATOM 1465 N N . THR B 1 24 ? 15.508 -11.93 -9.75 1 96.75 24 THR B N 1
ATOM 1466 C CA . THR B 1 24 ? 14.086 -12.156 -9.977 1 96.75 24 THR B CA 1
ATOM 1467 C C . THR B 1 24 ? 13.242 -11.516 -8.883 1 96.75 24 THR B C 1
ATOM 1469 O O . THR B 1 24 ? 12.242 -10.852 -9.164 1 96.75 24 THR B O 1
ATOM 1472 N N . ARG B 1 25 ? 13.648 -11.688 -7.652 1 95.81 25 ARG B N 1
ATOM 1473 C CA . ARG B 1 25 ? 12.914 -11.141 -6.52 1 95.81 25 ARG B CA 1
ATOM 1474 C C . ARG B 1 25 ? 12.914 -9.609 -6.562 1 95.81 25 ARG B C 1
ATOM 1476 O O . ARG B 1 25 ? 11.898 -8.977 -6.277 1 95.81 25 ARG B O 1
ATOM 1483 N N . VAL B 1 26 ? 13.992 -9.062 -6.953 1 96.44 26 VAL B N 1
ATOM 1484 C CA . VAL B 1 26 ? 14.102 -7.609 -7.074 1 96.44 26 VAL B CA 1
ATOM 1485 C C . VAL B 1 26 ? 13.203 -7.117 -8.203 1 96.44 26 VAL B C 1
ATOM 1487 O O . VAL B 1 26 ? 12.508 -6.109 -8.055 1 96.44 26 VAL B O 1
ATOM 1490 N N . ARG B 1 27 ? 13.211 -7.789 -9.281 1 95.06 27 ARG B N 1
ATOM 1491 C CA . ARG B 1 27 ? 12.375 -7.402 -10.414 1 95.06 27 ARG B CA 1
ATOM 1492 C C . ARG B 1 27 ? 10.891 -7.43 -10.031 1 95.06 27 ARG B C 1
ATOM 1494 O O . ARG B 1 27 ? 10.148 -6.512 -10.375 1 95.06 27 ARG B O 1
ATOM 1501 N N . LEU B 1 28 ? 10.492 -8.43 -9.312 1 95.25 28 LEU B N 1
ATOM 1502 C CA . LEU B 1 28 ? 9.094 -8.562 -8.898 1 95.25 28 LEU B CA 1
ATOM 1503 C C . LEU B 1 28 ? 8.68 -7.383 -8.023 1 95.25 28 LEU B C 1
ATOM 1505 O O . LEU B 1 28 ? 7.543 -6.91 -8.109 1 95.25 28 LEU B O 1
ATOM 1509 N N . SER B 1 29 ? 9.602 -6.902 -7.23 1 94.88 29 SER B N 1
ATOM 1510 C CA . SER B 1 29 ? 9.266 -5.855 -6.273 1 94.88 29 SER B CA 1
ATOM 1511 C C . SER B 1 29 ? 9.398 -4.469 -6.898 1 94.88 29 SER B C 1
ATOM 1513 O O . SER B 1 29 ? 8.742 -3.521 -6.469 1 94.88 29 SER B O 1
ATOM 1515 N N . GLU B 1 30 ? 10.156 -4.324 -8.023 1 95.5 30 GLU B N 1
ATOM 1516 C CA . GLU B 1 30 ? 10.461 -2.979 -8.508 1 95.5 30 GLU B CA 1
ATOM 1517 C C . GLU B 1 30 ? 9.836 -2.723 -9.875 1 95.5 30 GLU B C 1
ATOM 1519 O O . GLU B 1 30 ? 9.742 -1.576 -10.312 1 95.5 30 GLU B O 1
ATOM 1524 N N . GLU B 1 31 ? 9.391 -3.785 -10.555 1 95.5 31 GLU B N 1
ATOM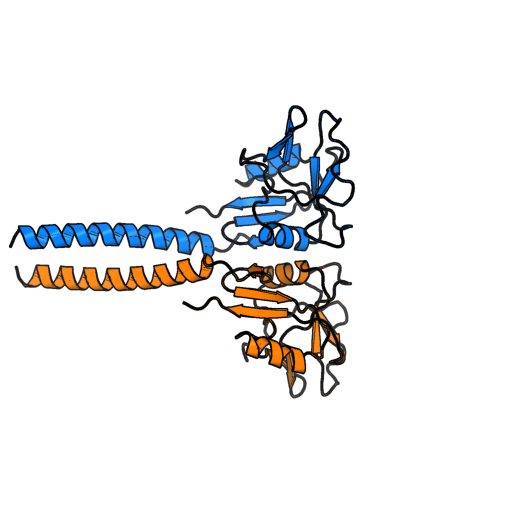 1525 C CA . GLU B 1 31 ? 8.766 -3.615 -11.867 1 95.5 31 GLU B CA 1
ATOM 1526 C C . GLU B 1 31 ? 7.484 -2.801 -11.773 1 95.5 31 GLU B C 1
ATOM 1528 O O . GLU B 1 31 ? 6.598 -3.121 -10.969 1 95.5 31 GLU B O 1
ATOM 1533 N N . PRO B 1 32 ? 7.34 -1.716 -12.539 1 95.38 32 PRO B N 1
ATOM 1534 C CA . PRO B 1 32 ? 6.125 -0.9 -12.492 1 95.38 32 PRO B CA 1
ATOM 1535 C C . PRO B 1 32 ? 4.926 -1.589 -13.133 1 95.38 32 PRO B C 1
ATOM 1537 O O . PRO B 1 32 ? 5.094 -2.537 -13.906 1 95.38 32 PRO B O 1
ATOM 1540 N N . CYS B 1 33 ? 3.807 -1.136 -12.789 1 97.31 33 CYS B N 1
ATOM 1541 C CA . CYS B 1 33 ? 2.572 -1.623 -13.391 1 97.31 33 CYS B CA 1
ATOM 1542 C C . CYS B 1 33 ? 2.211 -0.808 -14.633 1 97.31 33 CYS B C 1
ATOM 1544 O O . CYS B 1 33 ? 2.748 0.281 -14.844 1 97.31 33 CYS B O 1
ATOM 1546 N N . LEU B 1 34 ? 1.361 -1.387 -15.438 1 94.75 34 LEU B N 1
ATOM 1547 C CA . LEU B 1 34 ? 0.81 -0.686 -16.594 1 94.75 34 LEU B CA 1
ATOM 1548 C C . LEU B 1 34 ? -0.037 0.503 -16.156 1 94.75 34 LEU B C 1
ATOM 1550 O O . LEU B 1 34 ? -0.486 0.561 -15.008 1 94.75 34 LEU B O 1
ATOM 1554 N N . ALA B 1 35 ? -0.285 1.337 -17.125 1 94.31 35 ALA B N 1
ATOM 1555 C CA . ALA B 1 35 ? -1.148 2.482 -16.844 1 94.31 35 ALA B CA 1
ATOM 1556 C C . ALA B 1 35 ? -2.51 2.033 -16.328 1 94.31 35 ALA B C 1
ATOM 1558 O O . ALA B 1 35 ? -3.027 0.993 -16.734 1 94.31 35 ALA B O 1
ATOM 1559 N N . GLU B 1 36 ? -3.064 2.725 -15.414 1 94.62 36 GLU B N 1
ATOM 1560 C CA . GLU B 1 36 ? -4.398 2.52 -14.859 1 94.62 36 GLU B CA 1
ATOM 1561 C C . GLU B 1 36 ? -4.395 1.399 -13.82 1 94.62 36 GLU B C 1
ATOM 1563 O O . GLU B 1 36 ? -5.441 1.058 -13.266 1 94.62 36 GLU B O 1
ATOM 1568 N N . TRP B 1 37 ? -3.158 0.78 -13.648 1 97.19 37 TRP B N 1
ATOM 1569 C CA . TRP B 1 37 ? -3 -0.204 -12.586 1 97.19 37 TRP B CA 1
ATOM 1570 C C . TRP B 1 37 ? -2.248 0.393 -11.398 1 97.19 37 TRP B C 1
ATOM 1572 O O . TRP B 1 37 ? -1.447 1.316 -11.562 1 97.19 37 TRP B O 1
ATOM 1582 N N . TRP B 1 38 ? -2.543 -0.152 -10.281 1 96.94 38 TRP B N 1
ATOM 1583 C CA . TRP B 1 38 ? -1.896 0.291 -9.055 1 96.94 38 TRP B CA 1
ATOM 1584 C C . TRP B 1 38 ? -0.979 -0.793 -8.5 1 96.94 38 TRP B C 1
ATOM 1586 O O . TRP B 1 38 ? -1.363 -1.963 -8.422 1 96.94 38 TRP B O 1
ATOM 1596 N N . LYS B 1 39 ? 0.189 -0.375 -8.078 1 97.25 39 LYS B N 1
ATOM 1597 C CA . LYS B 1 39 ? 1.137 -1.368 -7.582 1 97.25 39 LYS B CA 1
ATOM 1598 C C . LYS B 1 39 ? 1.101 -1.45 -6.059 1 97.25 39 LYS B C 1
ATOM 1600 O O . LYS B 1 39 ? 1.087 -0.423 -5.379 1 97.25 39 LYS B O 1
ATOM 1605 N N . PHE B 1 40 ? 1.091 -2.574 -5.527 1 97.31 40 PHE B N 1
ATOM 1606 C CA . PHE B 1 40 ? 1.314 -2.891 -4.121 1 97.31 40 PHE B CA 1
ATOM 1607 C C . PHE B 1 40 ? 2.076 -4.203 -3.975 1 97.31 40 PHE B C 1
ATOM 1609 O O . PHE B 1 40 ? 1.603 -5.254 -4.41 1 97.31 40 PHE B O 1
ATOM 1616 N N . GLY B 1 41 ? 3.191 -4.07 -3.436 1 95.44 41 GLY B N 1
ATOM 1617 C CA . GLY B 1 41 ? 4.023 -5.262 -3.338 1 95.44 41 GLY B CA 1
ATOM 1618 C C . GLY B 1 41 ? 4.469 -5.789 -4.688 1 95.44 41 GLY B C 1
ATOM 1619 O O . GLY B 1 41 ? 5.051 -5.051 -5.488 1 95.44 41 GLY B O 1
ATOM 1620 N N . THR B 1 42 ? 4.137 -7.043 -4.953 1 96.56 42 THR B N 1
ATOM 1621 C CA . THR B 1 42 ? 4.57 -7.68 -6.191 1 96.56 42 THR B CA 1
ATOM 1622 C C . THR B 1 42 ? 3.385 -7.902 -7.129 1 96.56 42 THR B C 1
ATOM 1624 O O . THR B 1 42 ? 3.408 -8.812 -7.961 1 96.56 42 THR B O 1
ATOM 1627 N N . SER B 1 43 ? 2.316 -7.102 -6.922 1 97.5 43 SER B N 1
ATOM 1628 C CA . SER B 1 43 ? 1.117 -7.238 -7.742 1 97.5 43 SER B CA 1
ATOM 1629 C C . SER B 1 43 ? 0.618 -5.879 -8.219 1 97.5 43 SER B C 1
ATOM 1631 O O . SER B 1 43 ? 0.98 -4.844 -7.656 1 97.5 43 SER B O 1
ATOM 1633 N N . CYS B 1 44 ? -0.09 -5.941 -9.289 1 98.38 44 CYS B N 1
ATOM 1634 C CA . CYS B 1 44 ? -0.781 -4.773 -9.828 1 98.38 44 CYS B CA 1
ATOM 1635 C C . CYS B 1 44 ? -2.293 -4.938 -9.719 1 98.38 44 CYS B C 1
ATOM 1637 O O . CYS B 1 44 ? -2.816 -6.035 -9.898 1 98.38 44 CYS B O 1
ATOM 1639 N N . TYR B 1 45 ? -2.928 -3.859 -9.422 1 98.62 45 TYR B N 1
ATOM 1640 C CA . TYR B 1 45 ? -4.367 -3.881 -9.172 1 98.62 45 TYR B CA 1
ATOM 1641 C C . TYR B 1 45 ? -5.098 -2.951 -10.133 1 98.62 45 TYR B C 1
ATOM 1643 O O . TYR B 1 45 ? -4.613 -1.862 -10.445 1 98.62 45 TYR B O 1
ATOM 1651 N N . TYR B 1 46 ? -6.227 -3.404 -10.602 1 98.38 46 TYR B N 1
ATOM 1652 C CA . TYR B 1 46 ? -7.086 -2.643 -11.492 1 98.38 46 TYR B CA 1
ATOM 1653 C C . TYR B 1 46 ? -8.5 -2.543 -10.938 1 98.38 46 TYR B C 1
ATOM 1655 O O . TYR B 1 46 ? -9.133 -3.562 -10.641 1 98.38 46 TYR B O 1
ATOM 1663 N N . VAL B 1 47 ? -8.945 -1.342 -10.758 1 98.06 47 VAL B N 1
ATOM 1664 C CA . VAL B 1 47 ? -10.328 -1.125 -10.336 1 98.06 47 VAL B CA 1
ATOM 1665 C C . VAL B 1 47 ? -11.211 -0.894 -11.555 1 98.06 47 VAL B C 1
ATOM 1667 O O . VAL B 1 47 ? -10.938 -0.011 -12.375 1 98.06 47 VAL B O 1
ATOM 1670 N N . SER B 1 48 ? -12.25 -1.642 -11.617 1 98.31 48 SER B N 1
ATOM 1671 C CA . SER B 1 48 ? -13.109 -1.562 -12.797 1 98.31 48 SER B CA 1
ATOM 1672 C C . SER B 1 48 ? -13.758 -0.188 -12.922 1 98.31 48 SER B C 1
ATOM 1674 O O . SER B 1 48 ? -14.125 0.419 -11.914 1 98.31 48 SER B O 1
ATOM 1676 N N . SER B 1 49 ? -13.867 0.283 -14.125 1 95.94 49 SER B N 1
ATOM 1677 C CA . SER B 1 49 ? -14.617 1.509 -14.391 1 95.94 49 SER B CA 1
ATOM 1678 C C . SER B 1 49 ? -16.109 1.226 -14.547 1 95.94 49 SER B C 1
ATOM 1680 O O . SER B 1 49 ? -16.938 2.107 -14.32 1 95.94 49 SER B O 1
ATOM 1682 N N . LYS B 1 50 ? -16.438 -0.001 -14.883 1 96.19 50 LYS B N 1
ATOM 1683 C CA . LYS B 1 50 ? -17.828 -0.414 -15.062 1 96.19 50 LYS B CA 1
ATOM 1684 C C . LYS B 1 50 ? -18.281 -1.318 -13.922 1 96.19 50 LYS B C 1
ATOM 1686 O O . LYS B 1 50 ? -17.469 -1.937 -13.242 1 96.19 50 LYS B O 1
ATOM 1691 N N . MET B 1 51 ? -19.594 -1.316 -13.758 1 97.81 51 MET B N 1
ATOM 1692 C CA . MET B 1 51 ? -20.188 -2.203 -12.766 1 97.81 51 MET B CA 1
ATOM 1693 C C . MET B 1 51 ? -20.656 -3.502 -13.406 1 97.81 51 MET B C 1
ATOM 1695 O O . MET B 1 51 ? -21.203 -3.488 -14.508 1 97.81 51 MET B O 1
ATOM 1699 N N . ASN B 1 52 ? -20.328 -4.605 -12.797 1 96.88 52 ASN B N 1
ATOM 1700 C CA . ASN B 1 52 ? -20.781 -5.941 -13.18 1 96.88 52 ASN B CA 1
ATOM 1701 C C . ASN B 1 52 ? -20.859 -6.875 -11.977 1 96.88 52 ASN B C 1
ATOM 1703 O O . ASN B 1 52 ? -20.516 -6.484 -10.859 1 96.88 52 ASN B O 1
ATOM 1707 N N . THR B 1 53 ? -21.406 -8.094 -12.219 1 97.06 53 THR B N 1
ATOM 1708 C CA . THR B 1 53 ? -21.406 -9.094 -11.156 1 97.06 53 THR B CA 1
ATOM 1709 C C . THR B 1 53 ? -20 -9.586 -10.867 1 97.06 53 THR B C 1
ATOM 1711 O O . THR B 1 53 ? -19.109 -9.5 -11.727 1 97.06 53 THR B O 1
ATOM 1714 N N . PRO B 1 54 ? -19.703 -10.117 -9.719 1 97.12 54 PRO B N 1
ATOM 1715 C CA . PRO B 1 54 ? -18.375 -10.664 -9.43 1 97.12 54 PRO B CA 1
ATOM 1716 C C . PRO B 1 54 ? -17.969 -11.766 -10.406 1 97.12 54 PRO B C 1
ATOM 1718 O O . PRO B 1 54 ? -16.797 -11.875 -10.758 1 97.12 54 PRO B O 1
ATOM 1721 N N . GLY B 1 55 ? -18.984 -12.586 -10.773 1 96.5 55 GLY B N 1
ATOM 1722 C CA . GLY B 1 55 ? -18.672 -13.617 -11.758 1 96.5 55 GLY B CA 1
ATOM 1723 C C . GLY B 1 55 ? -18.188 -13.047 -13.078 1 96.5 55 GLY B C 1
ATOM 1724 O O . GLY B 1 55 ? -17.188 -13.516 -13.633 1 96.5 55 GLY B O 1
ATOM 1725 N N . ALA B 1 56 ? -18.906 -12.062 -13.578 1 97.56 56 ALA B N 1
ATOM 1726 C CA . ALA B 1 56 ? -18.484 -11.383 -14.797 1 97.56 56 ALA B CA 1
ATOM 1727 C C . ALA B 1 56 ? -17.141 -10.672 -14.602 1 97.56 56 ALA B C 1
ATOM 1729 O O . ALA B 1 56 ? -16.297 -10.664 -15.492 1 97.56 56 ALA B O 1
ATOM 1730 N N . GLY B 1 57 ? -16.953 -10.07 -13.406 1 98.12 57 GLY B N 1
ATOM 1731 C CA . GLY B 1 57 ? -15.688 -9.445 -13.078 1 98.12 57 GLY B CA 1
ATOM 1732 C C . GLY B 1 57 ? -14.523 -10.406 -13.109 1 98.12 57 GLY B C 1
ATOM 1733 O O . GLY B 1 57 ? -13.453 -10.086 -13.641 1 98.12 57 GLY B O 1
ATOM 1734 N N . GLN B 1 58 ? -14.797 -11.578 -12.617 1 98 58 GLN B N 1
ATOM 1735 C CA . GLN B 1 58 ? -13.766 -12.609 -12.633 1 98 58 GLN B CA 1
ATOM 1736 C C . GLN B 1 58 ? -13.352 -12.945 -14.062 1 98 58 GLN B C 1
ATOM 1738 O O . GLN B 1 58 ? -12.156 -13.078 -14.359 1 98 58 GLN B O 1
ATOM 1743 N N . LYS B 1 59 ? -14.305 -13.062 -14.898 1 98 59 LYS B N 1
ATOM 1744 C CA . LYS B 1 59 ? -14.023 -13.352 -16.297 1 98 59 LYS B CA 1
ATOM 1745 C C . LYS B 1 59 ? -13.211 -12.234 -16.938 1 98 59 LYS B C 1
ATOM 1747 O O . LYS B 1 59 ? -12.25 -12.492 -17.672 1 98 59 LYS B O 1
ATOM 1752 N N . GLU B 1 60 ? -13.555 -11.047 -16.641 1 98.06 60 GLU B N 1
ATOM 1753 C CA . GLU B 1 60 ? -12.828 -9.906 -17.188 1 98.06 60 GLU B CA 1
ATOM 1754 C C . GLU B 1 60 ? -11.398 -9.852 -16.641 1 98.06 60 GLU B C 1
ATOM 1756 O O . GLU B 1 60 ? -10.453 -9.594 -17.391 1 98.06 60 GLU B O 1
ATOM 1761 N N . CYS B 1 61 ? -11.242 -10.086 -15.352 1 98.38 61 CYS B N 1
ATOM 1762 C CA . CYS B 1 61 ? -9.906 -10.109 -14.758 1 98.38 61 CYS B CA 1
ATOM 1763 C C . CYS B 1 61 ? -9.031 -11.156 -15.43 1 98.38 61 CYS B C 1
ATOM 1765 O O . CYS B 1 61 ? -7.855 -10.906 -15.703 1 98.38 61 CYS B O 1
ATOM 1767 N N . ARG B 1 62 ? -9.578 -12.258 -15.758 1 97.75 62 ARG B N 1
ATOM 1768 C CA . ARG B 1 62 ? -8.82 -13.336 -16.375 1 97.75 62 ARG B CA 1
ATOM 1769 C C . ARG B 1 62 ? -8.359 -12.953 -17.781 1 97.75 62 ARG B C 1
ATOM 1771 O O . ARG B 1 62 ? -7.262 -13.312 -18.203 1 97.75 62 ARG B O 1
ATOM 1778 N N . THR B 1 63 ? -9.195 -12.195 -18.469 1 97.5 63 THR B N 1
ATOM 1779 C CA . THR B 1 63 ? -8.805 -11.719 -19.797 1 97.5 63 THR B CA 1
ATOM 1780 C C . THR B 1 63 ? -7.594 -10.797 -19.703 1 97.5 63 THR B C 1
ATOM 1782 O O . THR B 1 63 ? -6.84 -10.648 -20.672 1 97.5 63 THR B O 1
ATOM 1785 N N . MET B 1 64 ? -7.379 -10.219 -18.516 1 96.06 64 MET B N 1
ATOM 1786 C CA . MET B 1 64 ? -6.246 -9.32 -18.281 1 96.06 64 MET B CA 1
ATOM 1787 C C . MET B 1 64 ? -5.125 -10.047 -17.547 1 96.06 64 MET B C 1
ATOM 1789 O O . MET B 1 64 ? -4.242 -9.406 -16.969 1 96.06 64 MET B O 1
ATOM 1793 N N . GLU B 1 65 ? -5.27 -11.328 -17.5 1 95.75 65 GLU B N 1
ATOM 1794 C CA . GLU B 1 65 ? -4.246 -12.195 -16.938 1 95.75 65 GLU B CA 1
ATOM 1795 C C . GLU B 1 65 ? -4.168 -12.047 -15.414 1 95.75 65 GLU B C 1
ATOM 1797 O O . GLU B 1 65 ? -3.098 -12.195 -14.82 1 95.75 65 GLU B O 1
ATOM 1802 N N . GLY B 1 66 ? -5.246 -11.68 -14.82 1 97.19 66 GLY B N 1
ATOM 1803 C CA . GLY B 1 66 ? -5.379 -11.586 -13.375 1 97.19 66 GLY B CA 1
ATOM 1804 C C . GLY B 1 66 ? -6.594 -12.32 -12.844 1 97.19 66 GLY B C 1
ATOM 1805 O O . GLY B 1 66 ? -7.137 -13.203 -13.508 1 97.19 66 GLY B O 1
ATOM 1806 N N . GLU B 1 67 ? -6.91 -12.055 -11.594 1 97.94 67 GLU B N 1
ATOM 1807 C CA . GLU B 1 67 ? -8.094 -12.547 -10.883 1 97.94 67 GLU B CA 1
ATOM 1808 C C . GLU B 1 67 ? -8.68 -11.469 -9.977 1 97.94 67 GLU B C 1
ATOM 1810 O O . GLU B 1 67 ? -8.023 -10.461 -9.695 1 97.94 67 GLU B O 1
ATOM 1815 N N . LEU B 1 68 ? -9.953 -11.688 -9.656 1 98.62 68 LEU B N 1
ATOM 1816 C CA . LEU B 1 68 ? -10.422 -10.859 -8.555 1 98.62 68 LEU B CA 1
ATOM 1817 C C . LEU B 1 68 ? -9.477 -10.961 -7.359 1 98.62 68 LEU B C 1
ATOM 1819 O O . LEU B 1 68 ? -8.984 -12.047 -7.039 1 98.62 68 LEU B O 1
ATOM 1823 N N . VAL B 1 69 ? -9.273 -9.891 -6.711 1 98.56 69 VAL B N 1
ATOM 1824 C CA . VAL B 1 69 ? -8.211 -9.766 -5.723 1 98.56 69 VAL B CA 1
ATOM 1825 C C . VAL B 1 69 ? -8.438 -10.758 -4.586 1 98.56 69 VAL B C 1
ATOM 1827 O O . VAL B 1 69 ? -9.57 -10.961 -4.145 1 98.56 69 VAL B O 1
ATOM 1830 N N . VAL B 1 70 ? -7.391 -11.406 -4.246 1 98 70 VAL B N 1
ATOM 1831 C CA . VAL B 1 70 ? -7.281 -12.242 -3.059 1 98 70 VAL B CA 1
ATOM 1832 C C . VAL B 1 70 ? -6.457 -11.531 -1.991 1 98 70 VAL B C 1
ATOM 1834 O O . VAL B 1 70 ? -5.277 -11.242 -2.201 1 98 70 VAL B O 1
ATOM 1837 N N . ILE B 1 71 ? -7.027 -11.164 -0.896 1 97.44 71 ILE B N 1
ATOM 1838 C CA . ILE B 1 71 ? -6.375 -10.344 0.123 1 97.44 71 ILE B CA 1
ATOM 1839 C C . ILE B 1 71 ? -5.691 -11.25 1.147 1 97.44 71 ILE B C 1
ATOM 1841 O O . ILE B 1 71 ? -6.352 -12.047 1.821 1 97.44 71 ILE B O 1
ATOM 1845 N N . ASN B 1 72 ? -4.375 -11.039 1.295 1 92.81 72 ASN B N 1
ATOM 1846 C CA . ASN B 1 72 ? -3.629 -11.984 2.123 1 92.81 72 ASN B CA 1
ATOM 1847 C C . ASN B 1 72 ? -2.854 -11.266 3.225 1 92.81 72 ASN B C 1
ATOM 1849 O O . ASN B 1 72 ? -2.076 -11.891 3.949 1 92.81 72 ASN B O 1
ATOM 1853 N N . SER B 1 73 ? -2.977 -9.922 3.361 1 94.5 73 SER B N 1
ATOM 1854 C CA . SER B 1 73 ? -2.295 -9.188 4.422 1 94.5 73 SER B CA 1
ATOM 1855 C C . SER B 1 73 ? -3.092 -7.953 4.84 1 94.5 73 SER B C 1
ATOM 1857 O O . SER B 1 73 ? -3.93 -7.465 4.078 1 94.5 73 SER B O 1
ATOM 1859 N N . ARG B 1 74 ? -2.883 -7.496 6.027 1 95 74 ARG B N 1
ATOM 1860 C CA . ARG B 1 74 ? -3.562 -6.305 6.52 1 95 74 ARG B CA 1
ATOM 1861 C C . ARG B 1 74 ? -3.174 -5.074 5.699 1 95 74 ARG B C 1
ATOM 1863 O O . ARG B 1 74 ? -4 -4.191 5.469 1 95 74 ARG B O 1
ATOM 1870 N N . GLU B 1 75 ? -1.857 -5.016 5.219 1 97 75 GLU B N 1
ATOM 1871 C CA . GLU B 1 75 ? -1.412 -3.896 4.395 1 97 75 GLU B CA 1
ATOM 1872 C C . GLU B 1 75 ? -2.127 -3.881 3.047 1 97 75 GLU B C 1
ATOM 1874 O O . GLU B 1 75 ? -2.531 -2.822 2.564 1 97 75 GLU B O 1
ATOM 1879 N N . GLU B 1 76 ? -2.26 -5.062 2.488 1 97 76 GLU B N 1
ATOM 1880 C CA . GLU B 1 76 ? -2.975 -5.172 1.221 1 97 76 GLU B CA 1
ATOM 1881 C C . GLU B 1 76 ? -4.426 -4.723 1.365 1 97 76 GLU B C 1
ATOM 1883 O O . GLU B 1 76 ? -4.949 -4.012 0.504 1 97 76 GLU B O 1
ATOM 1888 N N . GLN B 1 77 ? -5.102 -5.07 2.477 1 97.94 77 GLN B N 1
ATOM 1889 C CA . GLN B 1 77 ? -6.473 -4.664 2.775 1 97.94 77 GLN B CA 1
ATOM 1890 C C . GLN B 1 77 ? -6.59 -3.146 2.852 1 97.94 77 GLN B C 1
ATOM 1892 O O . GLN B 1 77 ? -7.516 -2.561 2.285 1 97.94 77 GLN B O 1
ATOM 1897 N N . ILE B 1 78 ? -5.633 -2.58 3.512 1 97.38 78 ILE B N 1
ATOM 1898 C CA . ILE B 1 78 ? -5.625 -1.129 3.668 1 97.38 78 ILE B CA 1
ATOM 1899 C C . ILE B 1 78 ? -5.438 -0.465 2.305 1 97.38 78 ILE B C 1
ATOM 1901 O O . ILE B 1 78 ? -6.125 0.504 1.979 1 97.38 78 ILE B O 1
ATOM 1905 N N . PHE B 1 79 ? -4.586 -1.027 1.518 1 97.94 79 PHE B N 1
ATOM 1906 C CA . PHE B 1 79 ? -4.297 -0.466 0.204 1 97.94 79 PHE B CA 1
ATOM 1907 C C . PHE B 1 79 ? -5.531 -0.499 -0.685 1 97.94 79 PHE B C 1
ATOM 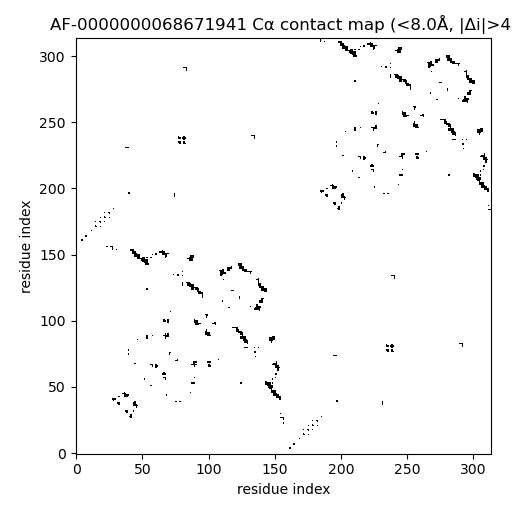1909 O O . PHE B 1 79 ? -5.902 0.515 -1.28 1 97.94 79 PHE B O 1
ATOM 1916 N N . ILE B 1 80 ? -6.227 -1.646 -0.754 1 97.94 80 ILE B N 1
ATOM 1917 C CA . ILE B 1 80 ? -7.398 -1.79 -1.61 1 97.94 80 ILE B CA 1
ATOM 1918 C C . ILE B 1 80 ? -8.516 -0.873 -1.117 1 97.94 80 ILE B C 1
ATOM 1920 O O . ILE B 1 80 ? -9.188 -0.22 -1.917 1 97.94 80 ILE B O 1
ATOM 1924 N N . ASN B 1 81 ? -8.688 -0.84 0.243 1 97.12 81 ASN B N 1
ATOM 1925 C CA . ASN B 1 81 ? -9.68 0.072 0.802 1 97.12 81 ASN B CA 1
ATOM 1926 C C . ASN B 1 81 ? -9.367 1.523 0.446 1 97.12 81 ASN B C 1
ATOM 1928 O O . ASN B 1 81 ? -10.281 2.328 0.251 1 97.12 81 ASN B O 1
ATOM 1932 N N . GLY B 1 82 ? -8.117 1.806 0.251 1 95.62 82 GLY B N 1
ATOM 1933 C CA . GLY B 1 82 ? -7.648 3.15 -0.04 1 95.62 82 GLY B CA 1
ATOM 1934 C C . GLY B 1 82 ? -7.992 3.613 -1.443 1 95.62 82 GLY B C 1
ATOM 1935 O O . GLY B 1 82 ? -7.895 4.801 -1.754 1 95.62 82 GLY B O 1
ATOM 1936 N N . LEU B 1 83 ? -8.453 2.691 -2.287 1 93.31 83 LEU B N 1
ATOM 1937 C CA . LEU B 1 83 ? -8.805 3.047 -3.656 1 93.31 83 LEU B CA 1
ATOM 1938 C C . LEU B 1 83 ? -10.195 3.672 -3.717 1 93.31 83 LEU B C 1
ATOM 1940 O O . LEU B 1 83 ? -10.656 4.055 -4.793 1 93.31 83 LEU B O 1
ATOM 1944 N N . LYS B 1 84 ? -10.914 3.775 -2.57 1 90.75 84 LYS B N 1
ATOM 1945 C CA . LYS B 1 84 ? -12.094 4.582 -2.285 1 90.75 84 LYS B CA 1
ATOM 1946 C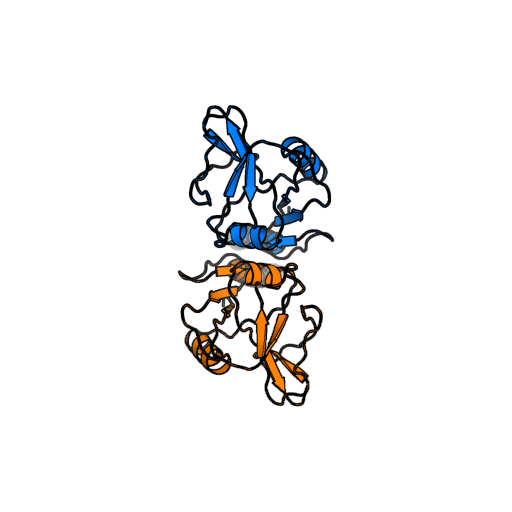 C . LYS B 1 84 ? -13.258 4.203 -3.201 1 90.75 84 LYS B C 1
ATOM 1948 O O . LYS B 1 84 ? -13.953 5.078 -3.725 1 90.75 84 LYS B O 1
ATOM 1953 N N . LYS B 1 85 ? -13.445 2.883 -3.461 1 94.5 85 LYS B N 1
ATOM 1954 C CA . LYS B 1 85 ? -14.57 2.324 -4.203 1 94.5 85 LYS B CA 1
ATOM 1955 C C . LYS B 1 85 ? -15.102 1.066 -3.521 1 94.5 85 LYS B C 1
ATOM 1957 O O . LYS B 1 85 ? -14.336 0.285 -2.959 1 94.5 85 LYS B O 1
ATOM 1962 N N . ASN B 1 86 ? -16.453 0.938 -3.529 1 97.12 86 ASN B N 1
ATOM 1963 C CA . ASN B 1 86 ? -17 -0.38 -3.209 1 97.12 86 ASN B CA 1
ATOM 1964 C C . ASN B 1 86 ? -16.656 -1.404 -4.285 1 97.12 86 ASN B C 1
ATOM 1966 O O . ASN B 1 86 ? -17 -1.224 -5.453 1 97.12 86 ASN B O 1
ATOM 1970 N N . VAL B 1 87 ? -15.953 -2.434 -3.863 1 98.38 87 VAL B N 1
ATOM 1971 C CA . VAL B 1 87 ? -15.477 -3.35 -4.895 1 98.38 87 VAL B CA 1
ATOM 1972 C C . VAL B 1 87 ? -15.703 -4.793 -4.445 1 98.38 87 VAL B C 1
ATOM 1974 O O . VAL B 1 87 ? -15.523 -5.117 -3.27 1 98.38 87 VAL B O 1
ATOM 1977 N N . TRP B 1 88 ? -16.109 -5.609 -5.348 1 98.38 88 TRP B N 1
ATOM 1978 C CA . TRP B 1 88 ? -16.094 -7.051 -5.133 1 98.38 88 TRP B CA 1
ATOM 1979 C C . TRP B 1 88 ? -14.672 -7.578 -5.066 1 98.38 88 TRP B C 1
ATOM 1981 O O . TRP B 1 88 ? -13.805 -7.137 -5.82 1 98.38 88 TRP B O 1
ATOM 1991 N N . ILE B 1 89 ? -14.438 -8.531 -4.184 1 98.44 89 ILE B N 1
ATOM 1992 C CA . ILE B 1 89 ? -13.156 -9.219 -4.098 1 98.44 89 ILE B CA 1
ATOM 1993 C C . ILE B 1 89 ? -13.336 -10.688 -4.48 1 98.44 89 ILE B C 1
ATOM 1995 O O . ILE B 1 89 ? -14.461 -11.148 -4.68 1 98.44 89 ILE B O 1
ATOM 1999 N N . GLY B 1 90 ? -12.266 -11.438 -4.605 1 98.19 90 GLY B N 1
ATOM 2000 C CA . GLY B 1 90 ? -12.289 -12.758 -5.219 1 98.19 90 GLY B CA 1
ATOM 2001 C C . GLY B 1 90 ? -12.664 -13.859 -4.25 1 98.19 90 GLY B C 1
ATOM 2002 O O . GLY B 1 90 ? -11.867 -14.766 -3.984 1 98.19 90 GLY B O 1
ATOM 2003 N N . THR B 1 91 ? -13.945 -13.797 -3.795 1 96.38 91 THR B N 1
ATOM 2004 C CA . THR B 1 91 ? -14.445 -14.82 -2.883 1 96.38 91 THR B CA 1
ATOM 2005 C C . THR B 1 91 ? -15.703 -15.477 -3.447 1 96.38 91 THR B C 1
ATOM 2007 O O . THR B 1 91 ? -16.344 -14.93 -4.344 1 96.38 91 THR B O 1
ATOM 2010 N N . PHE B 1 92 ? -15.953 -16.641 -3.012 1 93.44 92 PHE B N 1
ATOM 2011 C CA . PHE B 1 92 ? -17.25 -17.266 -3.262 1 93.44 92 PHE B CA 1
ATOM 2012 C C . PHE B 1 92 ? -17.609 -18.219 -2.129 1 93.44 92 PHE B C 1
ATOM 2014 O O . PHE B 1 92 ? -16.734 -18.656 -1.37 1 93.44 92 PHE B O 1
ATOM 2021 N N . LEU B 1 93 ? -18.906 -18.375 -2.027 1 93.19 93 LEU B N 1
ATOM 2022 C CA . LEU B 1 93 ? -19.438 -19.281 -1.012 1 93.19 93 LEU B CA 1
ATOM 2023 C C . LEU B 1 93 ? -19.703 -20.672 -1.598 1 93.19 93 LEU B C 1
ATOM 2025 O O . LEU B 1 93 ? -20.406 -20.797 -2.602 1 93.19 93 LEU B O 1
ATOM 2029 N N . LYS B 1 94 ? -19.047 -21.672 -1.038 1 90.12 94 LYS B N 1
ATOM 2030 C CA . LYS B 1 94 ? -19.281 -23.062 -1.418 1 90.12 94 LYS B CA 1
ATOM 2031 C C . LYS B 1 94 ? -19.594 -23.922 -0.195 1 90.12 94 LYS B C 1
ATOM 2033 O O . LYS B 1 94 ? -18.766 -24.062 0.698 1 90.12 94 LYS B O 1
ATOM 2038 N N . ASP B 1 95 ? -20.891 -24.469 -0.151 1 90.5 95 ASP B N 1
ATOM 2039 C CA . ASP B 1 95 ? -21.344 -25.312 0.948 1 90.5 95 ASP B CA 1
ATOM 2040 C C . ASP B 1 95 ? -21.203 -24.594 2.287 1 90.5 95 ASP B C 1
ATOM 2042 O O . ASP B 1 95 ? -20.734 -25.172 3.268 1 90.5 95 ASP B O 1
ATOM 2046 N N . GLY B 1 96 ? -21.406 -23.344 2.295 1 89.94 96 GLY B N 1
ATOM 2047 C CA . GLY B 1 96 ? -21.438 -22.547 3.516 1 89.94 96 GLY B CA 1
ATOM 2048 C C . GLY B 1 96 ? -20.062 -22.094 3.971 1 89.94 96 GLY B C 1
ATOM 2049 O O . GLY B 1 96 ? -19.922 -21.562 5.066 1 89.94 96 GLY B O 1
ATOM 2050 N N . ILE B 1 97 ? -19.078 -22.359 3.061 1 91.75 97 ILE B N 1
ATOM 2051 C CA . ILE B 1 97 ? -17.703 -22.016 3.43 1 91.75 97 ILE B CA 1
ATOM 2052 C C . ILE B 1 97 ? -17.141 -21.016 2.43 1 91.75 97 ILE B C 1
ATOM 2054 O O . ILE B 1 97 ? -17.234 -21.219 1.216 1 91.75 97 ILE B O 1
ATOM 2058 N N . TRP B 1 98 ? -16.547 -20 3.004 1 94.62 98 TRP B N 1
ATOM 2059 C CA . TRP B 1 98 ? -15.93 -18.984 2.141 1 94.62 98 TRP B CA 1
ATOM 2060 C C . TRP B 1 98 ? -14.641 -19.516 1.518 1 94.62 98 TRP B C 1
ATOM 2062 O O . TRP B 1 98 ? -13.836 -20.172 2.193 1 94.62 98 TRP B O 1
ATOM 2072 N N . GLN B 1 99 ? -14.492 -19.234 0.214 1 94.94 99 GLN B N 1
ATOM 2073 C CA . GLN B 1 99 ? -13.281 -19.609 -0.508 1 94.94 99 GLN B CA 1
ATOM 2074 C C . GLN B 1 99 ? -12.758 -18.438 -1.345 1 94.94 99 GLN B C 1
ATOM 2076 O O . GLN B 1 99 ? -13.531 -17.609 -1.817 1 94.94 99 GLN B O 1
ATOM 2081 N N . TRP B 1 100 ? -11.422 -18.484 -1.493 1 97 100 TRP B N 1
ATOM 2082 C CA . TRP B 1 100 ? -10.812 -17.578 -2.451 1 97 100 TRP B CA 1
ATOM 2083 C C . TRP B 1 100 ? -10.852 -18.156 -3.859 1 97 100 TRP B C 1
ATOM 2085 O O . TRP B 1 100 ? -10.773 -19.375 -4.035 1 97 100 TRP B O 1
ATOM 2095 N N . VAL B 1 101 ? -10.852 -17.312 -4.859 1 96.25 101 VAL B N 1
ATOM 2096 C CA . VAL B 1 101 ? -10.961 -17.734 -6.25 1 96.25 101 VAL B CA 1
ATOM 2097 C C . VAL B 1 101 ? -9.688 -18.453 -6.68 1 96.25 101 VAL B C 1
ATOM 2099 O O . VAL B 1 101 ? -9.68 -19.203 -7.66 1 96.25 101 VAL B O 1
ATOM 2102 N N . ASP B 1 102 ? -8.609 -18.172 -5.953 1 94.31 102 ASP B N 1
ATOM 2103 C CA . ASP B 1 102 ? -7.367 -18.828 -6.328 1 94.31 102 ASP B CA 1
ATOM 2104 C C . ASP B 1 102 ? -7.129 -20.078 -5.484 1 94.31 102 ASP B C 1
ATOM 2106 O O . ASP B 1 102 ? -6.055 -20.672 -5.547 1 94.31 102 ASP B O 1
ATOM 2110 N N . ASN B 1 103 ? -7.988 -20.359 -4.602 1 94.25 103 ASN B N 1
ATOM 2111 C CA . ASN B 1 103 ? -8.031 -21.594 -3.812 1 94.25 103 ASN B CA 1
ATOM 2112 C C . ASN B 1 103 ? -7.039 -21.547 -2.656 1 94.25 103 ASN B C 1
ATOM 2114 O O . ASN B 1 103 ? -6.758 -22.578 -2.039 1 94.25 103 ASN B O 1
ATOM 2118 N N . THR B 1 104 ? -6.457 -20.391 -2.395 1 94.75 104 THR B N 1
ATOM 2119 C CA . THR B 1 104 ? -5.648 -20.281 -1.188 1 94.75 104 THR B CA 1
ATOM 2120 C C . THR B 1 104 ? -6.523 -20.344 0.06 1 94.75 104 THR B C 1
ATOM 2122 O O . THR B 1 104 ? -7.734 -20.125 -0.015 1 94.75 104 THR B O 1
ATOM 2125 N N . PRO B 1 105 ? -5.926 -20.656 1.199 1 94.12 105 PRO B N 1
ATOM 2126 C CA . PRO B 1 105 ? -6.727 -20.766 2.422 1 94.12 105 PRO B CA 1
ATOM 2127 C C . PRO B 1 105 ? -7.367 -19.453 2.838 1 94.12 105 PRO B C 1
ATOM 2129 O O . PRO B 1 105 ? -6.73 -18.391 2.76 1 94.12 105 PRO B O 1
ATOM 2132 N N . PHE B 1 106 ? -8.633 -19.531 3.148 1 94.44 106 PHE B N 1
ATOM 2133 C CA . PHE B 1 106 ? -9.391 -18.406 3.664 1 94.44 106 PHE B CA 1
ATOM 2134 C C . PHE B 1 106 ? -9.219 -18.281 5.176 1 94.44 106 PHE B C 1
ATOM 2136 O O . PHE B 1 106 ? -10.094 -18.719 5.938 1 94.44 106 PHE B O 1
ATOM 2143 N N . THR B 1 107 ? -8.102 -17.75 5.594 1 91.06 107 THR B N 1
ATOM 2144 C CA . THR B 1 107 ? -7.746 -17.812 7.008 1 91.06 107 THR B CA 1
ATOM 2145 C C . THR B 1 107 ? -7.938 -16.453 7.676 1 91.06 107 THR B C 1
ATOM 2147 O O . THR B 1 107 ? -8.039 -16.375 8.906 1 91.06 107 THR B O 1
ATOM 2150 N N . THR B 1 108 ? -7.91 -15.398 6.957 1 89.88 108 THR B N 1
ATOM 2151 C CA . THR B 1 108 ? -8.062 -14.055 7.508 1 89.88 108 THR B CA 1
ATOM 2152 C C . THR B 1 108 ? -9.172 -13.297 6.793 1 89.88 108 THR B C 1
ATOM 2154 O O . THR B 1 108 ? -9.289 -13.367 5.566 1 89.88 108 THR B O 1
ATOM 2157 N N . ALA B 1 109 ? -10.086 -12.719 7.645 1 94.81 109 ALA B N 1
ATOM 2158 C CA . ALA B 1 109 ? -11.18 -11.914 7.098 1 94.81 109 ALA B CA 1
ATOM 2159 C C . ALA B 1 109 ? -11.281 -10.57 7.82 1 94.81 109 ALA B C 1
ATOM 2161 O O . ALA B 1 109 ? -10.922 -10.461 9 1 94.81 109 ALA B O 1
ATOM 2162 N N . TYR B 1 110 ? -11.742 -9.594 7.145 1 98.06 110 TYR B N 1
ATOM 2163 C CA . TYR B 1 110 ? -11.891 -8.25 7.68 1 98.06 110 TYR B CA 1
ATOM 2164 C C . TYR B 1 110 ? -13.352 -7.812 7.672 1 98.06 110 TYR B C 1
ATOM 2166 O O . TYR B 1 110 ? -13.688 -6.762 7.117 1 98.06 110 TYR B O 1
ATOM 2174 N N . TRP B 1 111 ? -14.156 -8.609 8.398 1 97.81 111 TRP B N 1
ATOM 2175 C CA . TRP B 1 111 ? -15.602 -8.43 8.383 1 97.81 111 TRP B CA 1
ATOM 2176 C C . TRP B 1 111 ? -16 -7.156 9.125 1 97.81 111 TRP B C 1
ATOM 2178 O O . TRP B 1 111 ? -15.438 -6.836 10.18 1 97.81 111 TRP B O 1
ATOM 2188 N N . MET B 1 112 ? -16.891 -6.516 8.562 1 97.31 112 MET B N 1
ATOM 2189 C CA . MET B 1 112 ? -17.594 -5.465 9.297 1 97.31 112 MET B CA 1
ATOM 2190 C C . MET B 1 112 ? -18.391 -6.047 10.461 1 97.31 112 MET B C 1
ATOM 2192 O O . MET B 1 112 ? -18.734 -7.23 10.453 1 97.31 112 MET B O 1
ATOM 2196 N N . GLU B 1 113 ? -18.609 -5.141 11.367 1 95.75 113 GLU B N 1
ATOM 2197 C CA . GLU B 1 113 ? -19.453 -5.598 12.469 1 95.75 113 GLU B CA 1
ATOM 2198 C C . GLU B 1 113 ? -20.812 -6.105 11.961 1 95.75 113 GLU B C 1
ATOM 2200 O O . GLU B 1 113 ? -21.453 -5.453 11.141 1 95.75 113 GLU B O 1
ATOM 2205 N N . GLY B 1 114 ? -21.188 -7.285 12.391 1 95.12 114 GLY B N 1
ATOM 2206 C CA . GLY B 1 114 ? -22.469 -7.848 11.984 1 95.12 114 GLY B CA 1
ATOM 2207 C C . GLY B 1 114 ? -22.375 -8.672 10.719 1 95.12 114 GLY B C 1
ATOM 2208 O O . GLY B 1 114 ? -23.375 -9.266 10.289 1 95.12 114 GLY B O 1
ATOM 2209 N N . GLU B 1 115 ? -21.234 -8.711 10.117 1 95.81 115 GLU B N 1
ATOM 2210 C CA . GLU B 1 115 ? -21.016 -9.461 8.891 1 95.81 115 GLU B CA 1
ATOM 2211 C C . GLU B 1 115 ? -20.156 -10.695 9.141 1 95.81 115 GLU B C 1
ATOM 2213 O O . GLU B 1 115 ? -19.375 -10.727 10.102 1 95.81 115 GLU B O 1
ATOM 2218 N N . PRO B 1 116 ? -20.156 -11.664 8.297 1 93.94 116 PRO B N 1
ATOM 2219 C CA . PRO B 1 116 ? -21.094 -11.875 7.188 1 93.94 116 PRO B CA 1
ATOM 2220 C C . PRO B 1 116 ? -22.484 -12.25 7.66 1 93.94 116 PRO B C 1
ATOM 2222 O O . PRO B 1 116 ? -22.641 -12.906 8.695 1 93.94 116 PRO B O 1
ATOM 2225 N N . ASN B 1 117 ? -23.5 -11.828 7.051 1 90.06 117 ASN B N 1
ATOM 2226 C CA . ASN B 1 117 ? -24.859 -12.094 7.5 1 90.06 117 ASN B CA 1
ATOM 2227 C C . ASN B 1 117 ? -25.625 -12.953 6.496 1 90.06 117 ASN B C 1
ATOM 2229 O O . ASN B 1 117 ? -26.828 -13.188 6.656 1 90.06 117 ASN B O 1
ATOM 2233 N N . ASN B 1 118 ? -25.031 -13.398 5.434 1 79.38 118 ASN B N 1
ATOM 2234 C CA . ASN B 1 118 ? -25.703 -14.188 4.414 1 79.38 118 ASN B CA 1
ATOM 2235 C C . ASN B 1 118 ? -25.141 -15.602 4.332 1 79.38 118 ASN B C 1
ATOM 2237 O O . ASN B 1 118 ? -25.094 -16.203 3.256 1 79.38 118 ASN B O 1
ATOM 2241 N N . LEU B 1 119 ? -24.734 -16.062 5.41 1 78.62 119 LEU B N 1
ATOM 2242 C CA . LEU B 1 119 ? -24.062 -17.375 5.41 1 78.62 119 LEU B CA 1
ATOM 2243 C C . LEU B 1 119 ? -25.062 -18.484 5.082 1 78.62 119 LEU B C 1
ATOM 2245 O O . LEU B 1 119 ? -24.672 -19.578 4.676 1 78.62 119 LEU B O 1
ATOM 2249 N N . ASN B 1 120 ? -26.312 -18.094 5.199 1 81.25 120 ASN B N 1
ATOM 2250 C CA . ASN B 1 120 ? -27.328 -19.094 4.922 1 81.25 120 ASN B CA 1
ATOM 2251 C C . ASN B 1 120 ? -27.734 -19.094 3.447 1 81.25 120 ASN B C 1
ATOM 2253 O O . ASN B 1 120 ? -28.438 -20 2.99 1 81.25 120 ASN B O 1
ATOM 2257 N N . ASP B 1 121 ? -27.172 -18.156 2.801 1 85.81 121 ASP B N 1
ATOM 2258 C CA . ASP B 1 121 ? -27.469 -18.094 1.371 1 85.81 121 ASP B CA 1
ATOM 2259 C C . ASP B 1 121 ? -26.578 -19.062 0.594 1 85.81 121 ASP B C 1
ATOM 2261 O O . ASP B 1 121 ? -25.469 -19.375 1.011 1 85.81 121 ASP B O 1
ATOM 2265 N N . LYS B 1 122 ? -27.203 -19.656 -0.452 1 87.12 122 LYS B N 1
ATOM 2266 C CA . LYS B 1 122 ? -26.438 -20.547 -1.309 1 87.12 122 LYS B CA 1
ATOM 2267 C C . LYS B 1 122 ? -25.344 -19.812 -2.051 1 87.12 122 LYS B C 1
ATOM 2269 O O . LYS B 1 122 ? -24.266 -20.359 -2.307 1 87.12 122 LYS B O 1
ATOM 2274 N N . VAL B 1 123 ? -25.656 -18.609 -2.414 1 90.06 123 VAL B N 1
ATOM 2275 C CA . VAL B 1 123 ? -24.703 -17.781 -3.146 1 90.06 123 VAL B CA 1
ATOM 2276 C C . VAL B 1 123 ? -24.562 -16.422 -2.459 1 90.06 123 VAL B C 1
ATOM 2278 O O . VAL B 1 123 ? -25.562 -15.812 -2.07 1 90.06 123 VAL B O 1
ATOM 2281 N N . ALA B 1 124 ? -23.297 -16.062 -2.193 1 95 124 ALA B N 1
ATOM 2282 C CA . ALA B 1 124 ? -23 -14.742 -1.639 1 95 124 ALA B CA 1
ATOM 2283 C C . ALA B 1 124 ? -21.625 -14.258 -2.09 1 95 124 ALA B C 1
ATOM 2285 O O . ALA B 1 124 ? -20.766 -15.062 -2.445 1 95 124 ALA B O 1
ATOM 2286 N N . CYS B 1 125 ? -21.5 -12.984 -2.164 1 96.75 125 CYS B N 1
ATOM 2287 C CA . CYS B 1 125 ? -20.266 -12.328 -2.562 1 96.75 125 CYS B CA 1
ATOM 2288 C C . CYS B 1 125 ? -19.781 -11.359 -1.484 1 96.75 125 CYS B C 1
ATOM 2290 O O . CYS B 1 125 ? -20.562 -10.984 -0.6 1 96.75 125 CYS B O 1
ATOM 2292 N N . VAL B 1 126 ? -18.469 -11.047 -1.517 1 97.5 126 VAL B N 1
ATOM 2293 C CA . VAL B 1 126 ? -17.906 -10.18 -0.492 1 97.5 126 VAL B CA 1
ATOM 2294 C C . VAL B 1 126 ? -17.406 -8.883 -1.131 1 97.5 126 VAL B C 1
ATOM 2296 O O . VAL B 1 126 ? -16.703 -8.914 -2.145 1 97.5 126 VAL B O 1
ATOM 2299 N N . GLU B 1 127 ? -17.828 -7.777 -0.606 1 97.69 127 GLU B N 1
ATOM 2300 C CA . GLU B 1 127 ? -17.344 -6.473 -1.039 1 97.69 127 GLU B CA 1
ATOM 2301 C C . GLU B 1 127 ? -16.531 -5.797 0.06 1 97.69 127 GLU B C 1
ATOM 2303 O O . GLU B 1 127 ? -16.75 -6.055 1.247 1 97.69 127 GLU B O 1
ATOM 2308 N N . ILE B 1 128 ? -15.562 -5.012 -0.323 1 98.06 128 ILE B N 1
ATOM 2309 C CA . ILE B 1 128 ? -15 -4.004 0.568 1 98.06 128 ILE B CA 1
ATOM 2310 C C . ILE B 1 128 ? -15.867 -2.748 0.542 1 98.06 128 ILE B C 1
ATOM 2312 O O . ILE B 1 128 ? -16.031 -2.121 -0.507 1 98.06 128 ILE B O 1
ATOM 2316 N N . SER B 1 129 ? -16.391 -2.4 1.662 1 97.06 129 SER B N 1
ATOM 2317 C CA . SER B 1 129 ? -17.359 -1.316 1.752 1 97.06 129 SER B CA 1
ATOM 2318 C C . SER B 1 129 ? -16.703 -0.027 2.24 1 97.06 129 SER B C 1
ATOM 2320 O O . SER B 1 129 ? -15.953 -0.037 3.215 1 97.06 129 SER B O 1
ATOM 2322 N N . GLN B 1 130 ? -17.062 1.045 1.607 1 94.44 130 GLN B N 1
ATOM 2323 C CA . GLN B 1 130 ? -16.516 2.348 1.977 1 94.44 130 GLN B CA 1
ATOM 2324 C C . GLN B 1 130 ? -17.328 2.984 3.1 1 94.44 130 GLN B C 1
ATOM 2326 O O . GLN B 1 130 ? -16.969 4.059 3.592 1 94.44 130 GLN B O 1
ATOM 2331 N N . THR B 1 131 ? -18.328 2.299 3.512 1 93.62 131 THR B N 1
ATOM 2332 C CA . THR B 1 131 ? -19.094 2.82 4.633 1 93.62 131 THR B CA 1
ATOM 2333 C C . THR B 1 131 ? -18.406 2.508 5.957 1 93.62 131 THR B C 1
ATOM 2335 O O . THR B 1 131 ? -18.766 3.072 6.996 1 93.62 131 THR B O 1
ATOM 2338 N N . ALA B 1 132 ? -17.422 1.574 5.906 1 93.06 132 ALA B N 1
ATOM 2339 C CA . ALA B 1 132 ? -16.688 1.196 7.109 1 93.06 132 ALA B CA 1
ATOM 2340 C C . ALA B 1 132 ? -15.719 2.295 7.527 1 93.06 132 ALA B C 1
ATOM 2342 O O . ALA B 1 132 ? -15.07 2.918 6.68 1 93.06 132 ALA B O 1
ATOM 2343 N N . THR B 1 133 ? -15.57 2.525 8.797 1 90.19 133 THR B N 1
ATOM 2344 C CA . THR B 1 133 ? -14.633 3.514 9.305 1 90.19 133 THR B CA 1
ATOM 2345 C C . THR B 1 133 ? -13.25 2.893 9.516 1 90.19 133 THR B C 1
ATOM 2347 O O . THR B 1 133 ? -12.242 3.594 9.484 1 90.19 133 THR B O 1
ATOM 2350 N N . ASP B 1 134 ? -13.219 1.584 9.711 1 94.94 134 ASP B N 1
ATOM 2351 C CA . ASP B 1 134 ? -11.984 0.817 9.883 1 94.94 134 ASP B CA 1
ATOM 2352 C C . ASP B 1 134 ? -11.695 -0.043 8.656 1 94.94 134 ASP B C 1
ATOM 2354 O O . ASP B 1 134 ? -12.453 -0.96 8.344 1 94.94 134 ASP B O 1
ATOM 2358 N N . PRO B 1 135 ? -10.578 0.3 7.984 1 96 135 PRO B N 1
ATOM 2359 C CA . PRO B 1 135 ? -10.273 -0.488 6.785 1 96 135 PRO B CA 1
ATOM 2360 C C . PRO B 1 135 ? -10.117 -1.977 7.086 1 96 135 PRO B C 1
ATOM 2362 O O . PRO B 1 135 ? -10.305 -2.812 6.195 1 96 135 PRO B O 1
ATOM 2365 N N . LEU B 1 136 ? -9.844 -2.318 8.383 1 97.12 136 LEU B N 1
ATOM 2366 C CA . LEU B 1 136 ? -9.625 -3.713 8.758 1 97.12 136 LEU B CA 1
ATOM 2367 C C . LEU B 1 136 ? -10.93 -4.355 9.211 1 97.12 136 LEU B C 1
ATOM 2369 O O . LEU B 1 136 ? -10.93 -5.48 9.719 1 97.12 136 LEU B O 1
ATOM 2373 N N . LYS B 1 137 ? -12.023 -3.65 9.062 1 97.69 137 LYS B N 1
ATOM 2374 C CA . LYS B 1 137 ? -13.391 -4.113 9.289 1 97.69 137 LYS B CA 1
ATOM 2375 C C . LYS B 1 137 ? -14.328 -3.604 8.195 1 97.69 137 LYS B C 1
ATOM 2377 O O . LYS B 1 137 ? -15.344 -2.969 8.492 1 97.69 137 LYS B O 1
ATOM 2382 N N . SER B 1 138 ? -14.031 -4.023 6.941 1 98 138 SER B N 1
ATOM 2383 C CA . SER B 1 138 ? -14.75 -3.33 5.875 1 98 138 SER B CA 1
ATOM 2384 C C . SER B 1 138 ? -15.383 -4.32 4.902 1 98 138 SER B C 1
ATOM 2386 O O . SER B 1 138 ? -15.914 -3.924 3.863 1 98 138 SER B O 1
ATOM 2388 N N . TRP B 1 139 ? -15.391 -5.648 5.289 1 98.31 139 TRP B N 1
ATOM 2389 C CA . TRP B 1 139 ? -15.977 -6.645 4.395 1 98.31 139 TRP B CA 1
ATOM 2390 C C . TRP B 1 139 ? -17.469 -6.812 4.664 1 98.31 139 TRP B C 1
ATOM 2392 O O . TRP B 1 139 ? -17.891 -6.875 5.82 1 98.31 139 TRP B O 1
ATOM 2402 N N . LYS B 1 140 ? -18.203 -6.844 3.691 1 96.94 140 LYS B N 1
ATOM 2403 C CA . LYS B 1 140 ? -19.641 -7.102 3.754 1 96.94 140 LYS B CA 1
ATOM 2404 C C . LYS B 1 140 ? -20.062 -8.141 2.717 1 96.94 140 LYS B C 1
ATOM 2406 O O . LYS B 1 140 ? -19.656 -8.055 1.553 1 96.94 140 LYS B O 1
ATOM 2411 N N . ASP B 1 141 ? -20.797 -9.078 3.174 1 96.44 141 ASP B N 1
ATOM 2412 C CA . ASP B 1 141 ? -21.344 -10.023 2.203 1 96.44 141 ASP B CA 1
ATOM 2413 C C . ASP B 1 141 ? -22.688 -9.547 1.66 1 96.44 141 ASP B C 1
ATOM 2415 O O . ASP B 1 141 ? -23.359 -8.719 2.285 1 96.44 141 ASP B O 1
ATOM 2419 N N . GLY B 1 142 ? -22.984 -9.984 0.433 1 93.94 142 GLY B N 1
ATOM 2420 C CA . GLY B 1 142 ? -24.25 -9.609 -0.188 1 93.94 142 GLY B CA 1
ATOM 2421 C C . GLY B 1 142 ? -24.547 -10.391 -1.452 1 93.94 142 GLY B C 1
ATOM 2422 O O . GLY B 1 142 ? -23.781 -11.281 -1.833 1 93.94 142 GLY B O 1
ATOM 2423 N N . PRO B 1 143 ? -25.781 -10.039 -2.006 1 94.12 143 PRO B N 1
ATOM 2424 C CA . PRO B 1 143 ? -26.094 -10.672 -3.289 1 94.12 143 PRO B CA 1
ATOM 2425 C C . PRO B 1 143 ? -25.109 -10.273 -4.398 1 94.12 143 PRO B C 1
ATOM 2427 O O . PRO B 1 143 ? -24.609 -9.148 -4.406 1 94.12 143 PRO B O 1
ATOM 2430 N N . CYS B 1 144 ? -24.781 -11.109 -5.199 1 95.75 144 CYS B N 1
ATOM 2431 C CA . CYS B 1 144 ? -23.812 -10.93 -6.266 1 95.75 144 CYS B CA 1
ATOM 2432 C C . CYS B 1 144 ? -24.375 -10.07 -7.391 1 95.75 144 CYS B C 1
ATOM 2434 O O . CYS B 1 144 ? -24.453 -10.516 -8.539 1 95.75 144 CYS B O 1
ATOM 2436 N N . VAL B 1 145 ? -24.641 -8.82 -7.086 1 96.5 145 VAL B N 1
ATOM 2437 C CA . VAL B 1 145 ? -25.25 -7.898 -8.039 1 96.5 145 VAL B CA 1
ATOM 2438 C C . VAL B 1 145 ? -24.172 -7.023 -8.68 1 96.5 145 VAL B C 1
ATOM 2440 O O . VAL B 1 145 ? -22.984 -7.191 -8.406 1 96.5 145 VAL B O 1
ATOM 2443 N N . GLU B 1 146 ? -24.578 -6.164 -9.586 1 98.19 146 GLU B N 1
ATOM 2444 C CA . GLU B 1 146 ? -23.625 -5.328 -10.305 1 98.19 146 GLU B CA 1
ATOM 2445 C C . GLU B 1 146 ? -22.953 -4.328 -9.367 1 98.19 146 GLU B C 1
ATOM 2447 O O . GLU B 1 146 ? -23.625 -3.635 -8.602 1 98.19 146 GLU B O 1
ATOM 2452 N N . GLN B 1 147 ? -21.656 -4.316 -9.398 1 97.75 147 GLN B N 1
ATOM 2453 C CA . GLN B 1 147 ? -20.797 -3.414 -8.648 1 97.75 147 GLN B CA 1
ATOM 2454 C C . GLN B 1 147 ? -19.375 -3.4 -9.227 1 97.75 147 GLN B C 1
ATOM 2456 O O . GLN B 1 147 ? -19.047 -4.211 -10.094 1 97.75 147 GLN B O 1
ATOM 2461 N N . HIS B 1 148 ? -18.625 -2.391 -8.805 1 98.5 148 HIS B N 1
ATOM 2462 C CA . HIS B 1 148 ? -17.234 -2.398 -9.219 1 98.5 148 HIS B CA 1
ATOM 2463 C C . HIS B 1 148 ? -16.484 -3.584 -8.617 1 98.5 148 HIS B C 1
ATOM 2465 O O . HIS B 1 148 ? -16.938 -4.18 -7.637 1 98.5 148 HIS B O 1
ATOM 2471 N N . TRP B 1 149 ? -15.422 -3.951 -9.234 1 98.56 149 TRP B N 1
ATOM 2472 C CA . TRP B 1 149 ? -14.578 -5.051 -8.781 1 98.56 149 TRP B CA 1
ATOM 2473 C C . TRP B 1 149 ? -13.102 -4.711 -8.977 1 98.56 149 TRP B C 1
ATOM 2475 O O . TRP B 1 149 ? -12.766 -3.779 -9.711 1 98.56 149 TRP B O 1
ATOM 2485 N N . VAL B 1 150 ? -12.211 -5.395 -8.258 1 98.75 150 VAL B N 1
ATOM 2486 C CA . VAL B 1 150 ? -10.773 -5.129 -8.336 1 98.75 150 VAL B CA 1
ATOM 2487 C C . VAL B 1 150 ? -10.039 -6.387 -8.797 1 98.75 150 VAL B C 1
ATOM 2489 O O . VAL B 1 150 ? -10.25 -7.469 -8.25 1 98.75 150 VAL B O 1
ATOM 2492 N N . CYS B 1 151 ? -9.25 -6.207 -9.836 1 98.69 151 CYS B N 1
ATOM 2493 C CA . CYS B 1 151 ? -8.391 -7.27 -10.336 1 98.69 151 CYS B CA 1
ATOM 2494 C C . CYS B 1 151 ? -6.996 -7.18 -9.727 1 98.69 151 CYS B C 1
ATOM 2496 O O . CYS B 1 151 ? -6.473 -6.086 -9.523 1 98.69 151 CYS B O 1
ATOM 2498 N N . GLU B 1 152 ? -6.469 -8.305 -9.492 1 98.56 152 GLU B N 1
ATOM 2499 C CA . GLU B 1 152 ? -5.07 -8.43 -9.094 1 98.56 152 GLU B CA 1
ATOM 2500 C C . GLU B 1 152 ? -4.285 -9.273 -10.094 1 98.56 152 GLU B C 1
ATOM 2502 O O . GLU B 1 152 ? -4.723 -10.359 -10.477 1 98.56 152 GLU B O 1
ATOM 2507 N N . LYS B 1 153 ? -3.207 -8.734 -10.531 1 97.69 153 LYS B N 1
ATOM 2508 C CA . LYS B 1 153 ? -2.281 -9.438 -11.414 1 97.69 153 LYS B CA 1
ATOM 2509 C C . LYS B 1 153 ? -0.869 -9.445 -10.828 1 97.69 153 LYS B C 1
ATOM 2511 O O . LYS B 1 153 ? -0.274 -8.383 -10.625 1 97.69 153 LYS B O 1
ATOM 2516 N N . PRO B 1 154 ? -0.375 -10.625 -10.5 1 96.25 154 PRO B N 1
ATOM 2517 C CA . PRO B 1 154 ? 1.007 -10.672 -10.016 1 96.25 154 PRO B CA 1
ATOM 2518 C C . PRO B 1 154 ? 2.02 -10.258 -11.086 1 96.25 154 PRO B C 1
ATOM 2520 O O . PRO B 1 154 ? 1.8 -10.492 -12.273 1 96.25 154 PRO B O 1
ATOM 2523 N N . ILE B 1 155 ? 3.064 -9.578 -10.617 1 95.19 155 ILE B N 1
ATOM 2524 C CA . ILE B 1 155 ? 4.184 -9.305 -11.508 1 95.19 155 ILE B CA 1
ATOM 2525 C C . ILE B 1 155 ? 4.965 -10.594 -11.758 1 95.19 155 ILE B C 1
ATOM 2527 O O . ILE B 1 155 ? 5.355 -11.281 -10.812 1 95.19 155 ILE B O 1
ATOM 2531 N N . THR B 1 156 ? 4.867 -11.031 -12.938 1 89.25 156 THR B N 1
ATOM 2532 C CA . THR B 1 156 ? 5.527 -12.289 -13.273 1 89.25 156 THR B CA 1
ATOM 2533 C C . THR B 1 156 ? 6.961 -12.039 -13.734 1 89.25 156 THR B C 1
ATOM 2535 O O . THR B 1 156 ? 7.246 -11.023 -14.383 1 89.25 156 THR B O 1
ATOM 2538 N N . PRO B 1 157 ? 7.867 -12.977 -13.344 1 81 157 PRO B N 1
ATOM 2539 C CA . PRO B 1 157 ? 9.258 -12.844 -13.781 1 81 157 PRO B CA 1
ATOM 2540 C C . PRO B 1 157 ? 9.414 -12.883 -15.297 1 81 157 PRO B C 1
ATOM 2542 O O . PRO B 1 157 ? 8.578 -13.469 -15.992 1 81 157 PRO B O 1
#

Solvent-accessible surface area (backbone atoms only — not comparable to full-atom values): 16718 Å² total; per-residue (Å²): 114,69,63,60,52,50,52,50,50,50,52,45,52,53,48,49,51,51,33,53,54,34,49,44,53,40,45,30,57,65,59,79,55,57,89,85,38,43,61,57,74,45,27,26,32,35,68,51,92,58,66,35,28,56,70,58,43,35,55,53,20,43,77,70,66,25,31,35,32,73,73,86,46,73,56,54,38,23,38,57,54,20,68,66,53,56,25,32,42,21,46,40,44,55,95,72,37,74,36,34,76,83,68,54,84,71,81,72,84,35,46,19,92,82,39,69,74,51,64,84,42,78,64,39,27,41,27,42,44,74,84,41,78,43,53,73,28,15,30,39,53,40,75,66,51,71,36,28,32,32,26,32,26,69,53,71,129,114,69,62,62,51,50,51,51,50,51,52,43,52,52,49,49,51,52,33,53,53,34,49,46,54,40,45,32,57,64,59,79,57,58,90,86,38,43,60,56,72,45,28,27,32,35,70,49,92,57,65,36,28,54,70,57,40,35,54,53,19,43,76,70,69,26,31,35,33,73,75,85,46,74,56,55,38,22,39,56,53,22,69,64,54,56,24,31,42,21,48,39,43,54,94,72,37,72,36,34,76,84,66,52,84,71,82,72,82,35,46,18,90,82,38,69,72,49,64,84,41,78,64,38,28,40,28,42,42,74,84,40,78,44,53,74,28,17,29,39,54,40,76,67,51,71,35,27,32,32,25,33,26,69,52,73,126

Organism: Oncorhynchus mykiss (NCBI:txid8022)

InterPro domains:
  IPR001304 C-type lectin-like [PF00059] (57-153)
  IPR001304 C-type lectin-like [PS50041] (40-144)
  IPR001304 C-type lectin-like [SM00034] (33-152)
  IPR016186 C-type lectin-like/link domain superfamily [G3DSA:3.10.100.10] (30-155)
  IPR016187 C-type lectin fold [SSF56436] (28-156)
  IPR050111 C-type lectin and snaclec domain-containing protein [PTHR22803] (33-154)

Foldseek 3Di:
DVVVVVVVVVVVVVVVVVVVVVVQLVCQQPPDDDPQWDDDGSKTKHKDPWWFFQVVVQVVLVVVVWGFDDDDDPVSLVVVLVVVFWAWGQWKDDPLDIAGVVRPDPDADQAAVPPDPVSVPRIKTWIQANVDPDSSHGIYIDDRGIGMTMIMHGNDD/DVVVVVVVVVVVVVVVVVVVVVVQLVCQQPPDDDPQWDDDGSKTKHKDPWWFFQVVVQVVLVVVVWGFDDDDDPVSLVVVLVVVFWAWGQWWDDPLDIAGVVRPDPDADQAAVPPDPCSVPNIKTWIQANVDPDSSHGIYIDDRGIGMTMIMHGNHD

pLDDT: mean 94.21, std 5.37, range [62.53, 98.75]

Sequence (314 aa):
MTEEKDQLLTSYNSMTEERDQLQTRVRLSEEPCLAEWWKFGTSCYYVSSKMNTPGAGQKECRTMEGELVVINSREEQIFINGLKKNVWIGTFLKDGIWQWVDNTPFTTAYWMEGEPNNLNDKVACVEISQTATDPLKSWKDGPCVEQHWVCEKPITPMTEEKDQLLTSYNSMTEERDQLQTRVRLSEEPCLAEWWKFGTSCYYVSSKMNTPGAGQKECRTMEGELVVINSREEQIFINGLKKNVWIGTFLKDGIWQWVDNTPFTTAYWMEGEPNNLNDKVACVEISQTATDPLKSWKDGPCVEQHWVCEKPITP